Protein AF-A0A8H7IQ25-F1 (afdb_monomer)

Mean predicted aligned error: 10.38 Å

Nearest PDB structures (foldseek):
  7z3h-assembly1_A  TM=7.087E-01  e=5.617E-09  Thermochaetoides thermophila
  7z3h-assembly4_D  TM=6.844E-01  e=3.923E-09  Thermochaetoides thermophila
  6geu-assembly1_A  TM=7.728E-01  e=6.933E-08  Homo sapiens
  7z3h-assembly2_B  TM=6.887E-01  e=1.378E-08  Thermochaetoides thermophila
  6qe4-assembly1_A  TM=7.528E-01  e=1.339E-07  Homo sapiens

Foldseek 3Di:
DWQQQAPPLIDDDDDDPDDPVPPQDDPVCNPPDDDDPLVVQLSCLQRLHDDDCLLQPPPPHDCVQACCVVRVNDDLPDDDDPPNVVNVCVVVVQFPQKHKHKDFAADPPDDDDPDDDDDDDPRFDFQVVADAFFKFKAWDDDPPPDPPPDPDDDDDDDDPPDPGDDTQWTHRGDGTGMGIITGGDQQDHPDARDPPRQDVVNRGDDPPTDIWIWGWDDDPPDIDIDTPPDDD

Sequence (232 aa):
MPDTRVPGFGGHRLLVSGSSGEEPLAPLFASLERATPRDYQVRRYLHGLAEGPLEIRPEEALPLESNIDLMHGVDFRKGCYVGQELTIRTKHTGVVRKRILPVRLYDLRSEEPESLEFVEGEGIVKAEDVPEGVADVKKIADGAQQQDAEVGQAAAPPARRRKDGRSAGKWLAGVGNVGLALCRLEMMTDVKVAAEGMGPASGGYQPGMKFGLKWTVEGEGGEKDKEFELDE

pLDDT: mean 79.24, std 19.68, range [25.53, 98.19]

Organism: NCBI:txid45133

Structure (mmCIF, N/CA/C/O backbone):
data_AF-A0A8H7IQ25-F1
#
_entry.id   AF-A0A8H7IQ25-F1
#
loop_
_atom_site.group_PDB
_atom_site.id
_atom_site.type_symbol
_atom_site.label_atom_id
_atom_site.label_alt_id
_atom_site.label_comp_id
_atom_site.label_asym_id
_atom_site.label_entity_id
_atom_site.label_seq_id
_atom_site.pdbx_PDB_ins_code
_atom_site.Cartn_x
_atom_site.Cartn_y
_atom_site.Cartn_z
_atom_site.occupancy
_atom_site.B_iso_or_equiv
_atom_site.auth_seq_id
_atom_site.auth_comp_id
_atom_site.auth_asym_id
_atom_site.auth_atom_id
_atom_site.pdbx_PDB_model_num
ATOM 1 N N . MET A 1 1 ? 19.083 -6.156 -13.116 1.00 86.50 1 MET A N 1
ATOM 2 C CA . MET A 1 1 ? 19.368 -6.137 -11.662 1.00 86.50 1 MET A CA 1
ATOM 3 C C . MET A 1 1 ? 18.212 -6.788 -10.916 1.00 86.50 1 MET A C 1
ATOM 5 O O . MET A 1 1 ? 17.085 -6.482 -11.276 1.00 86.50 1 MET A O 1
ATOM 9 N N . PRO A 1 2 ? 18.439 -7.669 -9.931 1.00 87.38 2 PRO A N 1
ATOM 10 C CA . PRO A 1 2 ? 17.357 -8.241 -9.121 1.00 87.38 2 PRO A CA 1
ATOM 11 C C . PRO A 1 2 ? 16.551 -7.163 -8.379 1.00 87.38 2 PRO A C 1
ATOM 13 O O . PRO A 1 2 ? 17.135 -6.187 -7.907 1.00 87.38 2 PRO A O 1
ATOM 16 N N . ASP A 1 3 ? 15.230 -7.330 -8.271 1.00 91.31 3 ASP A N 1
ATOM 17 C CA . ASP A 1 3 ? 14.393 -6.514 -7.382 1.00 91.31 3 ASP A CA 1
ATOM 18 C C . ASP A 1 3 ? 14.288 -7.178 -6.004 1.00 91.31 3 ASP A C 1
ATOM 20 O O . ASP A 1 3 ? 13.781 -8.292 -5.881 1.00 91.31 3 ASP A O 1
ATOM 24 N N . THR A 1 4 ? 14.787 -6.499 -4.972 1.00 90.44 4 THR A N 1
ATOM 25 C CA . THR A 1 4 ? 14.901 -7.036 -3.608 1.00 90.44 4 THR A CA 1
ATOM 26 C C . THR A 1 4 ? 13.882 -6.446 -2.637 1.00 90.44 4 THR A C 1
ATOM 28 O O . THR A 1 4 ? 14.029 -6.632 -1.435 1.00 90.44 4 THR A O 1
ATOM 31 N N . ARG A 1 5 ? 12.884 -5.688 -3.112 1.00 93.00 5 ARG A N 1
ATOM 32 C CA . ARG A 1 5 ? 11.981 -4.938 -2.220 1.00 93.00 5 ARG A CA 1
ATOM 33 C C . ARG A 1 5 ? 11.059 -5.840 -1.409 1.00 93.00 5 ARG A C 1
ATOM 35 O O . ARG A 1 5 ? 10.848 -5.584 -0.232 1.00 93.00 5 ARG A O 1
ATOM 42 N N . VAL A 1 6 ? 10.493 -6.867 -2.040 1.00 89.56 6 VAL A N 1
ATOM 43 C CA . VAL A 1 6 ? 9.521 -7.770 -1.411 1.00 89.56 6 VAL A CA 1
ATOM 44 C C . VAL A 1 6 ? 9.889 -9.220 -1.743 1.00 89.56 6 VAL A C 1
ATOM 46 O O . VAL A 1 6 ? 10.026 -9.558 -2.925 1.00 89.56 6 VAL A O 1
ATOM 49 N N . PRO A 1 7 ? 10.052 -10.100 -0.737 1.00 83.44 7 PRO A N 1
ATOM 50 C CA . PRO A 1 7 ? 10.255 -11.528 -0.967 1.00 83.44 7 PRO A CA 1
ATOM 51 C C . PRO A 1 7 ? 9.118 -12.126 -1.808 1.00 83.44 7 PRO A C 1
ATOM 53 O O . PRO A 1 7 ? 7.951 -11.815 -1.593 1.00 83.44 7 PRO A O 1
ATOM 56 N N . GLY A 1 8 ? 9.438 -12.961 -2.797 1.00 82.25 8 GLY A N 1
ATOM 57 C CA . GLY A 1 8 ? 8.432 -13.593 -3.669 1.00 82.25 8 GLY A CA 1
ATOM 58 C C . GLY A 1 8 ? 7.797 -12.672 -4.724 1.00 82.25 8 GLY A C 1
ATOM 59 O O . GLY A 1 8 ? 7.334 -13.164 -5.747 1.00 82.25 8 GLY A O 1
ATOM 60 N N . PHE A 1 9 ? 7.861 -11.344 -4.564 1.00 85.19 9 PHE A N 1
ATOM 61 C CA . PHE A 1 9 ? 7.594 -10.404 -5.664 1.00 85.19 9 PHE A CA 1
ATOM 62 C C . PHE A 1 9 ? 8.712 -10.455 -6.719 1.00 85.19 9 PHE A C 1
ATOM 64 O O . PHE A 1 9 ? 8.502 -10.117 -7.882 1.00 85.19 9 PHE A O 1
ATOM 71 N N . GLY A 1 10 ? 9.906 -10.888 -6.313 1.00 67.00 10 GLY A N 1
ATOM 72 C CA . GLY A 1 10 ? 11.156 -10.829 -7.065 1.00 67.00 10 GLY A CA 1
ATOM 73 C C . GLY A 1 10 ? 11.076 -11.207 -8.548 1.00 67.00 10 GLY A C 1
ATOM 74 O O . GLY A 1 10 ? 10.712 -12.320 -8.918 1.00 67.00 10 GLY A O 1
ATOM 75 N N . GLY A 1 11 ? 11.517 -10.253 -9.368 1.00 79.25 11 GLY A N 1
ATOM 76 C CA . GLY A 1 11 ? 11.900 -10.396 -10.770 1.00 79.25 11 GLY A CA 1
ATOM 77 C C . GLY A 1 11 ? 13.199 -9.621 -11.027 1.00 79.25 11 GLY A C 1
ATOM 78 O O . GLY A 1 11 ? 13.940 -9.295 -10.096 1.00 79.25 11 GLY A O 1
ATOM 79 N N . HIS A 1 12 ? 13.485 -9.292 -12.284 1.00 84.50 12 HIS A N 1
ATOM 80 C CA . HIS A 1 12 ? 14.630 -8.455 -12.648 1.00 84.50 12 HIS A CA 1
ATOM 81 C C . HIS A 1 12 ? 14.151 -7.087 -13.133 1.00 84.50 12 HIS A C 1
ATOM 83 O O . HIS A 1 12 ? 13.255 -6.995 -13.963 1.00 84.50 12 HIS A O 1
ATOM 89 N N . ARG A 1 13 ? 14.800 -6.017 -12.673 1.00 87.38 13 ARG A N 1
ATOM 90 C CA . ARG A 1 13 ? 14.771 -4.712 -13.335 1.00 87.38 13 ARG A CA 1
ATOM 91 C C . ARG A 1 13 ? 15.703 -4.745 -14.536 1.00 87.38 13 ARG A C 1
ATOM 93 O O . ARG A 1 13 ? 16.890 -5.068 -14.390 1.00 87.38 13 ARG A O 1
ATOM 100 N N . LEU A 1 14 ? 15.169 -4.396 -15.697 1.00 83.75 14 LEU A N 1
ATOM 101 C CA . LEU A 1 14 ? 15.908 -4.297 -16.947 1.00 83.75 14 LEU A CA 1
ATOM 102 C C . LEU A 1 14 ? 16.045 -2.821 -17.310 1.00 83.75 14 LEU A C 1
ATOM 104 O O . LEU A 1 14 ? 15.055 -2.102 -17.375 1.00 83.75 14 LEU A O 1
ATOM 108 N N . LEU A 1 15 ? 17.282 -2.377 -17.516 1.00 83.94 15 LEU A N 1
ATOM 109 C CA . LEU A 1 15 ? 17.573 -1.075 -18.103 1.00 83.94 15 LEU A CA 1
ATOM 110 C C . LEU A 1 15 ? 17.965 -1.347 -19.549 1.00 83.94 15 LEU A C 1
ATOM 112 O O . LEU A 1 15 ? 19.001 -1.963 -19.797 1.00 83.94 15 LEU A O 1
ATOM 116 N N . VAL A 1 16 ? 17.099 -0.963 -20.480 1.00 78.62 16 VAL A N 1
ATOM 117 C CA . VAL A 1 16 ? 17.286 -1.207 -21.912 1.00 78.62 16 VAL A CA 1
ATOM 118 C C . VAL A 1 16 ? 17.654 0.115 -22.576 1.00 78.62 16 VAL A C 1
ATOM 120 O O . VAL A 1 16 ? 17.078 1.154 -22.260 1.00 78.62 16 VAL A O 1
ATOM 123 N N . SER A 1 17 ? 18.641 0.088 -23.471 1.00 75.94 17 SER A N 1
ATOM 124 C CA . SER A 1 17 ? 18.972 1.234 -24.318 1.00 75.94 17 SER A CA 1
ATOM 125 C C . SER A 1 17 ? 18.082 1.191 -25.560 1.00 75.94 17 SER A C 1
ATOM 127 O O . SER A 1 17 ? 18.069 0.181 -26.256 1.00 75.94 17 SER A O 1
ATOM 129 N N . GLY A 1 18 ? 17.311 2.248 -25.813 1.00 71.00 18 GLY A N 1
ATOM 130 C CA . GLY A 1 18 ? 16.399 2.332 -26.957 1.00 71.00 18 GLY A CA 1
ATOM 131 C C . GLY A 1 18 ? 15.122 3.097 -26.618 1.00 71.00 18 GLY A C 1
ATOM 132 O O . GLY A 1 18 ? 14.735 3.187 -25.456 1.00 71.00 18 GLY A O 1
ATOM 133 N N . SER A 1 19 ? 14.479 3.679 -27.629 1.00 65.88 19 SER A N 1
ATOM 134 C CA . SER A 1 19 ? 13.280 4.511 -27.465 1.00 65.88 19 SER A CA 1
ATOM 135 C C . SER A 1 19 ? 11.963 3.728 -27.504 1.00 65.88 19 SER A C 1
ATOM 137 O O . SER A 1 19 ? 10.960 4.250 -27.029 1.00 65.88 19 SER A O 1
ATOM 139 N N . SER A 1 20 ? 11.942 2.504 -28.050 1.00 63.31 20 SER A N 1
ATOM 140 C CA . SER A 1 20 ? 10.693 1.781 -28.347 1.00 63.31 20 SER A CA 1
ATOM 141 C C . SER A 1 20 ? 10.372 0.600 -27.424 1.00 63.31 20 SER A C 1
ATOM 143 O O . SER A 1 20 ? 9.229 0.166 -27.401 1.00 63.31 20 SER A O 1
ATOM 145 N N . GLY A 1 21 ? 11.327 0.040 -26.663 1.00 61.72 21 GLY A N 1
ATOM 146 C CA . GLY A 1 21 ? 11.080 -1.174 -25.849 1.00 61.72 21 GLY A CA 1
ATOM 147 C C . GLY A 1 21 ? 10.686 -2.425 -26.667 1.00 61.72 21 GLY A C 1
ATOM 148 O O . GLY A 1 21 ? 10.291 -3.459 -26.114 1.00 61.72 21 GLY A O 1
ATOM 149 N N . GLU A 1 22 ? 10.783 -2.326 -27.993 1.00 65.19 22 GLU A N 1
ATOM 150 C CA . GLU A 1 22 ? 10.488 -3.383 -28.963 1.00 65.19 22 GLU A CA 1
ATOM 151 C C . GLU A 1 22 ? 11.735 -4.185 -29.341 1.00 65.19 22 GLU A C 1
ATOM 153 O O . GLU A 1 22 ? 11.609 -5.289 -29.866 1.00 65.19 22 GLU A O 1
ATOM 158 N N . GLU A 1 23 ? 12.925 -3.672 -29.015 1.00 69.19 23 GLU A N 1
ATOM 159 C CA . GLU A 1 23 ? 14.180 -4.390 -29.215 1.00 69.19 23 GLU A CA 1
ATOM 160 C C . GLU A 1 23 ? 14.148 -5.754 -28.508 1.00 69.19 23 GLU A C 1
ATOM 162 O O . GLU A 1 23 ? 13.647 -5.855 -27.376 1.00 69.19 23 GLU A O 1
ATOM 167 N N . PRO A 1 24 ? 14.681 -6.814 -29.143 1.00 66.94 24 PRO A N 1
ATOM 168 C CA . PRO A 1 24 ? 14.735 -8.131 -28.536 1.00 66.94 24 PRO A CA 1
ATOM 169 C C . PRO A 1 24 ? 15.437 -8.059 -27.179 1.00 66.94 24 PRO A C 1
ATOM 171 O O . PRO A 1 24 ? 16.584 -7.618 -27.072 1.00 66.94 24 PRO A O 1
ATOM 174 N N . LEU A 1 25 ? 14.750 -8.509 -26.127 1.00 72.62 25 LEU A N 1
ATOM 175 C CA . LEU A 1 25 ? 15.390 -8.678 -24.828 1.00 72.62 25 LEU A CA 1
ATOM 176 C C . LEU A 1 25 ? 16.533 -9.693 -24.960 1.00 72.62 25 LEU A C 1
ATOM 178 O O . LEU A 1 25 ? 16.517 -10.560 -25.838 1.00 72.62 25 LEU A O 1
ATOM 182 N N . ALA A 1 26 ? 17.523 -9.604 -24.065 1.00 72.75 26 ALA A N 1
ATOM 183 C CA . ALA A 1 26 ? 18.608 -10.581 -24.008 1.00 72.75 26 ALA A CA 1
ATOM 184 C C . ALA A 1 26 ? 18.045 -12.021 -24.044 1.00 72.75 26 ALA A C 1
ATOM 186 O O . ALA A 1 26 ? 16.987 -12.246 -23.452 1.00 72.75 26 ALA A O 1
ATOM 187 N N . PRO A 1 27 ? 18.735 -13.004 -24.659 1.00 75.50 27 PRO A N 1
ATOM 188 C CA . PRO A 1 27 ? 18.199 -14.354 -24.892 1.00 75.50 27 PRO A CA 1
ATOM 189 C C . PRO A 1 27 ? 17.588 -15.040 -23.662 1.00 75.50 27 PRO A C 1
ATOM 191 O O . PRO A 1 27 ? 16.655 -15.825 -23.792 1.00 75.50 27 PRO A O 1
ATOM 194 N N . LEU A 1 28 ? 18.066 -14.695 -22.463 1.00 76.62 28 LEU A N 1
ATOM 195 C CA . LEU A 1 28 ? 17.535 -15.160 -21.180 1.00 76.62 28 LEU A CA 1
ATOM 196 C C . LEU A 1 28 ? 16.046 -14.821 -20.955 1.00 76.62 28 LEU A C 1
ATOM 198 O O . LEU A 1 28 ? 15.377 -15.501 -20.186 1.00 76.62 28 LEU A O 1
ATOM 202 N N . PHE A 1 29 ? 15.534 -13.778 -21.607 1.00 78.50 29 PHE A N 1
ATOM 203 C CA . PHE A 1 29 ? 14.158 -13.292 -21.478 1.00 78.50 29 PHE A CA 1
ATOM 204 C C . PHE A 1 29 ? 13.330 -13.505 -22.750 1.00 78.50 29 PHE A C 1
ATOM 206 O O . PHE A 1 29 ? 12.169 -13.110 -22.790 1.00 78.50 29 PHE A O 1
ATOM 213 N N . ALA A 1 30 ? 13.907 -14.115 -23.790 1.00 76.38 30 ALA A N 1
ATOM 214 C CA . ALA A 1 30 ? 13.251 -14.268 -25.088 1.00 76.38 30 ALA A CA 1
ATOM 215 C C . ALA A 1 30 ? 12.007 -15.172 -25.038 1.00 76.38 30 ALA A C 1
ATOM 217 O O . ALA A 1 30 ? 11.129 -15.047 -25.884 1.00 76.38 30 ALA A O 1
ATOM 218 N N . SER A 1 31 ? 11.928 -16.071 -24.052 1.00 81.31 31 SER A N 1
ATOM 219 C CA . SER A 1 31 ? 10.796 -16.980 -23.841 1.00 81.31 31 SER A CA 1
ATOM 220 C C . SER A 1 31 ? 9.722 -16.436 -22.894 1.00 81.31 31 SER A C 1
ATOM 222 O O . SER A 1 31 ? 8.765 -17.152 -22.607 1.00 81.31 31 SER A O 1
ATOM 224 N N . LEU A 1 32 ? 9.884 -15.220 -22.362 1.00 83.88 32 LEU A N 1
ATOM 225 C CA . LEU A 1 32 ? 8.905 -14.631 -21.453 1.00 83.88 32 LEU A CA 1
ATOM 226 C C . LEU A 1 32 ? 7.750 -13.994 -22.224 1.00 83.88 32 LEU A C 1
ATOM 228 O O . LEU A 1 32 ? 7.949 -13.310 -23.228 1.00 83.88 32 LEU A O 1
ATOM 232 N N . GLU A 1 33 ? 6.542 -14.174 -21.701 1.00 86.06 33 GLU A N 1
ATOM 233 C CA . GLU A 1 33 ? 5.355 -13.482 -22.187 1.00 86.06 33 GLU A CA 1
ATOM 234 C C . GLU A 1 33 ? 5.380 -12.005 -21.770 1.00 86.06 33 GLU A C 1
ATOM 236 O O . GLU A 1 33 ? 5.797 -11.653 -20.661 1.00 86.06 33 GLU A O 1
ATOM 241 N N . ARG A 1 34 ? 4.944 -11.120 -22.674 1.00 84.94 34 ARG A N 1
ATOM 242 C CA . ARG A 1 34 ? 4.815 -9.692 -22.376 1.00 84.94 34 ARG A CA 1
ATOM 243 C C . ARG A 1 34 ? 3.526 -9.456 -21.592 1.00 84.94 34 ARG A C 1
ATOM 245 O O . ARG A 1 34 ? 2.446 -9.728 -22.097 1.00 84.94 34 ARG A O 1
ATOM 252 N N . ALA A 1 35 ? 3.660 -8.889 -20.400 1.00 90.38 35 ALA A N 1
ATOM 253 C CA . ALA A 1 35 ? 2.541 -8.413 -19.594 1.00 90.38 35 ALA A CA 1
ATOM 254 C C . ALA A 1 35 ? 2.342 -6.899 -19.769 1.00 90.38 35 ALA A C 1
ATOM 256 O O . ALA A 1 35 ? 3.259 -6.173 -20.170 1.00 90.38 35 ALA A O 1
ATOM 257 N N . THR A 1 36 ? 1.149 -6.409 -19.448 1.00 93.31 36 THR A N 1
ATOM 258 C CA . THR A 1 36 ? 0.820 -4.983 -19.510 1.00 93.31 36 THR A CA 1
ATOM 259 C C . THR A 1 36 ? 1.297 -4.237 -18.253 1.00 93.31 36 THR A C 1
ATOM 261 O O . THR A 1 36 ? 1.520 -4.846 -17.201 1.00 93.31 36 THR A O 1
ATOM 264 N N . PRO A 1 37 ? 1.412 -2.893 -18.295 1.00 93.12 37 PRO A N 1
ATOM 265 C CA . PRO A 1 37 ? 1.643 -2.095 -17.088 1.00 93.12 37 PRO A CA 1
ATOM 266 C C . PRO A 1 37 ? 0.580 -2.318 -16.001 1.00 93.12 37 PRO A C 1
ATOM 268 O O . PRO A 1 37 ? 0.895 -2.262 -14.812 1.00 93.12 37 PRO A O 1
ATOM 271 N N . ARG A 1 38 ? -0.662 -2.615 -16.407 1.00 94.62 38 ARG A N 1
ATOM 272 C CA . ARG A 1 38 ? -1.764 -2.925 -15.495 1.00 94.62 38 ARG A CA 1
ATOM 273 C C . ARG A 1 38 ? -1.523 -4.240 -14.755 1.00 94.62 38 ARG A C 1
ATOM 275 O O . ARG A 1 38 ? -1.668 -4.271 -13.539 1.00 94.62 38 ARG A O 1
ATOM 282 N N . ASP A 1 39 ? -1.069 -5.284 -15.446 1.00 94.88 39 ASP A N 1
ATOM 283 C CA . ASP A 1 39 ? -0.742 -6.575 -14.816 1.00 94.88 39 ASP A CA 1
ATOM 284 C C . ASP A 1 39 ? 0.396 -6.428 -13.800 1.00 94.88 39 ASP A C 1
ATOM 286 O O . ASP A 1 39 ? 0.355 -6.989 -12.702 1.00 94.88 39 ASP A O 1
ATOM 290 N N . TYR A 1 40 ? 1.400 -5.607 -14.133 1.00 94.38 40 TYR A N 1
ATOM 291 C CA . TYR A 1 40 ? 2.460 -5.246 -13.194 1.00 94.38 40 TYR A CA 1
ATOM 292 C C . TYR A 1 40 ? 1.897 -4.543 -11.952 1.00 94.38 40 TYR A C 1
ATOM 294 O O . TYR A 1 40 ? 2.248 -4.918 -10.833 1.00 94.38 40 TYR A O 1
ATOM 302 N N . GLN A 1 41 ? 1.007 -3.562 -12.124 1.00 96.00 41 GLN A N 1
ATOM 303 C CA . GLN A 1 41 ? 0.374 -2.835 -11.021 1.00 96.00 41 GLN A CA 1
ATOM 304 C C . GLN A 1 41 ? -0.486 -3.745 -10.132 1.00 96.00 41 GLN A C 1
ATOM 306 O O . GLN A 1 41 ? -0.317 -3.723 -8.914 1.00 96.00 41 GLN A O 1
ATOM 311 N N . VAL A 1 42 ? -1.323 -4.607 -10.716 1.00 96.44 42 VAL A N 1
ATOM 312 C CA . VAL A 1 42 ? -2.104 -5.614 -9.976 1.00 96.44 42 VAL A CA 1
ATOM 313 C C . VAL A 1 42 ? -1.175 -6.499 -9.150 1.00 96.44 42 VAL A C 1
ATOM 315 O O . VAL A 1 42 ? -1.368 -6.657 -7.944 1.00 96.44 42 VAL A O 1
ATOM 318 N N . ARG A 1 43 ? -0.101 -7.012 -9.761 1.00 95.31 43 ARG A N 1
ATOM 319 C CA . ARG A 1 43 ? 0.889 -7.825 -9.049 1.00 95.31 43 ARG A CA 1
ATOM 320 C C . ARG A 1 43 ? 1.538 -7.052 -7.900 1.00 95.31 43 ARG A C 1
ATOM 322 O O . ARG A 1 43 ? 1.757 -7.627 -6.839 1.00 95.31 43 ARG A O 1
ATOM 329 N N . ARG A 1 44 ? 1.841 -5.758 -8.060 1.00 96.25 44 ARG A N 1
ATOM 330 C CA . ARG A 1 44 ? 2.353 -4.927 -6.953 1.00 96.25 44 ARG A CA 1
ATOM 331 C C . ARG A 1 44 ? 1.361 -4.861 -5.797 1.00 96.25 44 ARG A C 1
ATOM 333 O O . ARG A 1 44 ? 1.769 -5.050 -4.653 1.00 96.25 44 ARG A O 1
ATOM 340 N N . TYR A 1 45 ? 0.081 -4.641 -6.087 1.00 97.12 45 TYR A N 1
ATOM 341 C CA . TYR A 1 45 ? -0.964 -4.532 -5.069 1.00 97.12 45 TYR A CA 1
ATOM 342 C C . TYR A 1 45 ? -1.179 -5.834 -4.316 1.00 97.12 45 TYR A C 1
ATOM 344 O O . TYR A 1 45 ? -1.206 -5.802 -3.093 1.00 97.12 45 TYR A O 1
ATOM 352 N N . LEU A 1 46 ? -1.185 -6.981 -4.993 1.00 96.06 46 LEU A N 1
ATOM 353 C CA . LEU A 1 46 ? -1.267 -8.287 -4.327 1.00 96.06 46 LEU A CA 1
ATOM 354 C C . LEU A 1 46 ? -0.092 -8.550 -3.366 1.00 96.06 46 LEU A C 1
ATOM 356 O O . LEU A 1 46 ? -0.244 -9.244 -2.366 1.00 96.06 46 LEU A O 1
ATOM 360 N N . HIS A 1 47 ? 1.075 -7.961 -3.634 1.00 95.75 47 HIS A N 1
ATOM 361 C CA . HIS A 1 47 ? 2.263 -8.070 -2.784 1.00 95.75 47 HIS A CA 1
ATOM 362 C C . HIS A 1 47 ? 2.438 -6.903 -1.792 1.00 95.75 47 HIS A C 1
ATOM 364 O O . HIS A 1 47 ? 3.461 -6.838 -1.108 1.00 95.75 47 HIS A O 1
ATOM 370 N N . GLY A 1 48 ? 1.483 -5.969 -1.707 1.00 95.81 48 GLY A N 1
ATOM 371 C CA . GLY A 1 48 ? 1.578 -4.808 -0.813 1.00 95.81 48 GLY A CA 1
ATOM 372 C C . GLY A 1 48 ? 2.694 -3.819 -1.180 1.00 95.81 48 GLY A C 1
ATOM 373 O O . GLY A 1 48 ? 3.200 -3.108 -0.309 1.00 95.81 48 GLY A O 1
ATOM 374 N N . LEU A 1 49 ? 3.120 -3.794 -2.447 1.00 96.06 49 LEU A N 1
ATOM 375 C CA . LEU A 1 49 ? 4.255 -3.002 -2.917 1.00 96.06 49 LEU A CA 1
ATOM 376 C C . LEU A 1 49 ? 3.822 -1.623 -3.431 1.00 96.06 49 LEU A C 1
ATOM 378 O O . LEU A 1 49 ? 3.401 -1.481 -4.582 1.00 96.06 49 LEU A O 1
ATOM 382 N N . ALA A 1 50 ? 4.010 -0.598 -2.600 1.00 96.81 50 ALA A N 1
ATOM 383 C CA . ALA A 1 50 ? 3.819 0.794 -2.995 1.00 96.81 50 ALA A CA 1
ATOM 384 C C . ALA A 1 50 ? 4.963 1.296 -3.903 1.00 96.81 50 ALA A C 1
ATOM 386 O O . ALA A 1 50 ? 6.147 1.116 -3.603 1.00 96.81 50 ALA A O 1
ATOM 387 N N . GLU A 1 51 ? 4.615 1.946 -5.009 1.00 95.56 51 GLU A N 1
ATOM 388 C CA . GLU A 1 51 ? 5.511 2.530 -6.000 1.00 95.56 51 GLU A CA 1
ATOM 389 C C . GLU A 1 51 ? 4.856 3.759 -6.657 1.00 95.56 51 GLU A C 1
ATOM 391 O O . GLU A 1 51 ? 3.807 3.668 -7.286 1.00 95.56 51 GLU A O 1
ATOM 396 N N . GLY A 1 52 ? 5.517 4.915 -6.562 1.00 95.19 52 GLY A N 1
ATOM 397 C CA . GLY A 1 52 ? 5.073 6.146 -7.219 1.00 95.19 52 GLY A CA 1
ATOM 398 C C . GLY A 1 52 ? 4.179 7.051 -6.356 1.00 95.19 52 GLY A C 1
ATOM 399 O O . GLY A 1 52 ? 3.873 6.728 -5.207 1.00 95.19 52 GLY A O 1
ATOM 400 N N . PRO A 1 53 ? 3.794 8.224 -6.891 1.00 95.25 53 PRO A N 1
ATOM 401 C CA . PRO A 1 53 ? 3.214 9.320 -6.111 1.00 95.25 53 PRO A CA 1
ATOM 402 C C . PRO A 1 53 ? 1.766 9.095 -5.658 1.00 95.25 53 PRO A C 1
ATOM 404 O O . PRO A 1 53 ? 1.347 9.723 -4.692 1.00 95.25 53 PRO A O 1
ATOM 407 N N . LEU A 1 54 ? 1.005 8.210 -6.312 1.00 93.88 54 LEU A N 1
ATOM 408 C CA . LEU A 1 54 ? -0.375 7.899 -5.904 1.00 93.88 54 LEU A CA 1
ATOM 409 C C . LEU A 1 54 ? -0.414 7.146 -4.566 1.00 93.88 54 LEU A C 1
ATOM 411 O O . LEU A 1 54 ? -1.297 7.344 -3.730 1.00 93.88 54 LEU A O 1
ATOM 415 N N . GLU A 1 55 ? 0.596 6.305 -4.355 1.00 95.69 55 GLU A N 1
ATOM 416 C CA . GLU A 1 55 ? 0.692 5.370 -3.237 1.00 95.69 55 GLU A CA 1
ATOM 417 C C . GLU A 1 55 ? 1.646 5.904 -2.155 1.00 95.69 55 GLU A C 1
ATOM 419 O O . GLU A 1 55 ? 1.399 5.741 -0.962 1.00 95.69 55 GLU A O 1
ATOM 424 N N . ILE A 1 56 ? 2.711 6.602 -2.569 1.00 96.38 56 ILE A N 1
ATOM 425 C CA . ILE A 1 56 ? 3.690 7.281 -1.711 1.00 96.38 56 ILE A CA 1
ATOM 426 C C . ILE A 1 56 ? 3.584 8.787 -1.974 1.00 96.38 56 ILE A C 1
ATOM 428 O O . ILE A 1 56 ? 4.385 9.369 -2.710 1.00 96.38 56 ILE A O 1
ATOM 432 N N . ARG A 1 57 ? 2.560 9.419 -1.394 1.00 92.50 57 ARG A N 1
ATOM 433 C CA . ARG A 1 57 ? 2.277 10.837 -1.642 1.00 92.50 57 ARG A CA 1
ATOM 434 C C . ARG A 1 57 ? 3.417 11.745 -1.179 1.00 92.50 57 ARG A C 1
ATOM 436 O O . ARG A 1 57 ? 3.848 11.626 -0.026 1.00 92.50 57 ARG A O 1
ATOM 443 N N . PRO A 1 58 ? 3.883 12.671 -2.036 1.00 92.88 58 PRO A N 1
ATOM 444 C CA . PRO A 1 58 ? 4.829 13.702 -1.635 1.00 92.88 58 PRO A CA 1
ATOM 445 C C . PRO A 1 58 ? 4.322 14.468 -0.413 1.00 92.88 58 PRO A C 1
ATOM 447 O O . PRO A 1 58 ? 3.125 14.698 -0.286 1.00 92.88 58 PRO A O 1
ATOM 450 N N . GLU A 1 59 ? 5.237 14.845 0.480 1.00 90.12 59 GLU A N 1
ATOM 451 C CA . GLU A 1 59 ? 4.977 15.676 1.672 1.00 90.12 59 GLU A CA 1
ATOM 452 C C . GLU A 1 59 ? 4.065 15.055 2.752 1.00 90.12 59 GLU A C 1
ATOM 454 O O . GLU A 1 59 ? 4.117 15.477 3.905 1.00 90.12 59 GLU A O 1
ATOM 459 N N . GLU A 1 60 ? 3.306 14.005 2.432 1.00 90.94 60 GLU A N 1
ATOM 460 C CA . GLU A 1 60 ? 2.425 13.294 3.365 1.00 90.94 60 GLU A CA 1
ATOM 461 C C . GLU A 1 60 ? 2.994 11.945 3.822 1.00 90.94 60 GLU A C 1
ATOM 463 O O . GLU A 1 60 ? 2.860 11.564 4.989 1.00 90.94 60 GLU A O 1
ATOM 468 N N . ALA A 1 61 ? 3.596 11.183 2.904 1.00 92.94 61 ALA A N 1
ATOM 469 C CA . ALA A 1 61 ? 3.989 9.806 3.164 1.00 92.94 61 ALA A CA 1
ATOM 470 C C . ALA A 1 61 ? 5.222 9.721 4.075 1.00 92.94 61 ALA A C 1
ATOM 472 O O . ALA A 1 61 ? 6.279 10.292 3.803 1.00 92.94 61 ALA A O 1
ATOM 473 N N . LEU A 1 62 ? 5.112 8.931 5.146 1.00 92.44 62 LEU A N 1
ATOM 474 C CA . LEU A 1 62 ? 6.236 8.634 6.032 1.00 92.44 62 LEU A CA 1
ATOM 475 C C . LEU A 1 62 ? 6.951 7.348 5.586 1.00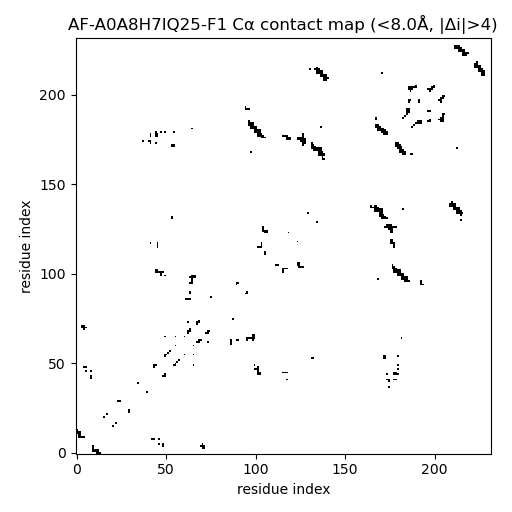 92.44 62 LEU A C 1
ATOM 477 O O . LEU A 1 62 ? 6.271 6.358 5.291 1.00 92.44 62 LEU A O 1
ATOM 481 N N . PRO A 1 63 ? 8.301 7.290 5.608 1.00 94.38 63 PRO A N 1
ATOM 482 C CA . PRO A 1 63 ? 9.040 6.121 5.126 1.00 94.38 63 PRO A CA 1
ATOM 483 C C . PRO A 1 63 ? 8.654 4.806 5.811 1.00 94.38 63 PRO A C 1
ATOM 485 O O . PRO A 1 63 ? 8.467 3.791 5.145 1.00 94.38 63 PRO A O 1
ATOM 488 N N . LEU A 1 64 ? 8.491 4.825 7.138 1.00 94.69 64 LEU A N 1
ATOM 489 C CA . LEU A 1 64 ? 8.124 3.636 7.917 1.00 94.69 64 LEU A CA 1
ATOM 490 C C . LEU A 1 64 ? 6.649 3.251 7.727 1.00 94.69 64 LEU A C 1
ATOM 492 O O . LEU A 1 64 ? 6.324 2.072 7.782 1.00 94.69 64 LEU A O 1
ATOM 496 N N . GLU A 1 65 ? 5.759 4.216 7.474 1.00 95.25 65 GLU A N 1
ATOM 497 C CA . GLU A 1 65 ? 4.357 3.911 7.153 1.00 95.25 65 GLU A CA 1
ATOM 498 C C . GLU A 1 65 ? 4.222 3.336 5.734 1.00 95.25 65 GLU A C 1
ATOM 500 O O . GLU A 1 65 ? 3.372 2.490 5.479 1.00 95.25 65 GLU A O 1
ATOM 505 N N . SER A 1 66 ? 5.115 3.728 4.826 1.00 96.44 66 SER A N 1
ATOM 506 C CA . SER A 1 66 ? 5.152 3.255 3.436 1.00 96.44 66 SER A CA 1
ATOM 507 C C . SER A 1 66 ? 5.974 1.973 3.253 1.00 96.44 66 SER A C 1
ATOM 509 O O . SER A 1 66 ? 6.339 1.626 2.134 1.00 96.44 66 SER A O 1
ATOM 511 N N . ASN A 1 67 ? 6.309 1.280 4.348 1.00 95.94 67 ASN A N 1
ATOM 512 C CA . ASN A 1 67 ? 7.107 0.049 4.366 1.00 95.94 67 ASN A CA 1
ATOM 513 C C . ASN A 1 67 ? 8.518 0.170 3.762 1.00 95.94 67 ASN A C 1
ATOM 515 O O . ASN A 1 67 ? 9.145 -0.843 3.460 1.00 95.94 67 ASN A O 1
ATOM 519 N N . ILE A 1 68 ? 9.069 1.379 3.618 1.00 95.38 68 ILE A N 1
ATOM 520 C CA . ILE A 1 68 ? 10.408 1.584 3.038 1.00 95.38 68 ILE A CA 1
ATOM 521 C C . ILE A 1 68 ? 11.491 0.958 3.931 1.00 95.38 68 ILE A C 1
ATOM 523 O O . ILE A 1 68 ? 12.506 0.476 3.432 1.00 95.38 68 ILE A O 1
ATOM 527 N N . ASP A 1 69 ? 11.258 0.898 5.244 1.00 93.69 69 ASP A N 1
ATOM 528 C CA . ASP A 1 69 ? 12.116 0.179 6.188 1.00 93.69 69 ASP A CA 1
ATOM 529 C C . ASP A 1 69 ? 12.117 -1.341 5.951 1.00 93.69 69 ASP A C 1
ATOM 531 O O . ASP A 1 69 ? 13.163 -1.977 6.080 1.00 93.69 69 ASP A O 1
ATOM 535 N N . LEU A 1 70 ? 10.972 -1.911 5.564 1.00 93.06 70 LEU A N 1
ATOM 536 C CA . LEU A 1 70 ? 10.831 -3.333 5.230 1.00 93.06 70 LEU A CA 1
ATOM 537 C C . LEU A 1 70 ? 11.387 -3.658 3.838 1.00 93.06 70 LEU A C 1
ATOM 539 O O . LEU A 1 70 ? 11.906 -4.748 3.631 1.00 93.06 70 LEU A O 1
ATOM 543 N N . MET A 1 71 ? 11.341 -2.698 2.912 1.00 94.56 71 MET A N 1
ATOM 544 C CA . MET A 1 71 ? 11.844 -2.830 1.539 1.00 94.56 71 MET A CA 1
ATOM 545 C C . MET A 1 71 ? 13.340 -2.511 1.386 1.00 94.56 71 MET A C 1
ATOM 547 O O . MET A 1 71 ? 13.811 -2.259 0.276 1.00 94.56 71 MET A O 1
ATOM 551 N N . HIS A 1 72 ? 14.093 -2.482 2.489 1.00 92.00 72 HIS A N 1
ATOM 552 C CA . HIS A 1 72 ? 15.526 -2.164 2.512 1.00 92.00 72 HIS A CA 1
ATOM 553 C C . HIS A 1 72 ? 15.885 -0.765 1.968 1.00 92.00 72 HIS A C 1
ATOM 555 O O . HIS A 1 72 ? 17.008 -0.537 1.523 1.00 92.00 72 HIS A O 1
ATOM 561 N N . GLY A 1 73 ? 14.950 0.189 2.012 1.00 93.25 73 GLY A N 1
ATOM 562 C CA . GLY A 1 73 ? 15.150 1.556 1.520 1.00 93.25 73 GLY A CA 1
ATOM 563 C C . GLY A 1 73 ? 15.646 2.556 2.573 1.00 93.25 73 GLY A C 1
ATOM 564 O O . GLY A 1 73 ? 15.978 3.687 2.223 1.00 93.25 73 GLY A O 1
ATOM 565 N N . VAL A 1 74 ? 15.719 2.165 3.851 1.00 93.81 74 VAL A N 1
ATOM 566 C CA . VAL A 1 74 ? 16.272 2.992 4.938 1.00 93.81 74 VAL A CA 1
ATOM 567 C C . VAL A 1 74 ? 17.455 2.281 5.583 1.00 93.81 74 VAL A C 1
ATOM 569 O O . VAL A 1 74 ? 17.312 1.189 6.128 1.00 93.81 74 VAL A O 1
ATOM 572 N N . ASP A 1 75 ? 18.615 2.936 5.581 1.00 93.88 75 ASP A N 1
ATOM 573 C CA . ASP A 1 75 ? 19.755 2.529 6.402 1.00 93.88 75 ASP A CA 1
ATOM 574 C C . ASP A 1 75 ? 19.787 3.386 7.675 1.00 93.88 75 ASP A C 1
ATOM 576 O O . ASP A 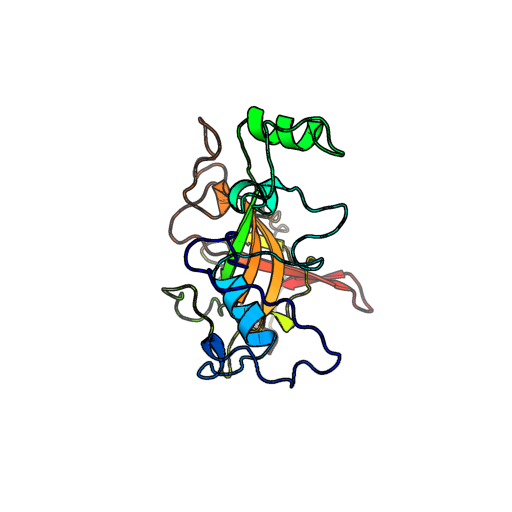1 75 ? 19.839 4.614 7.617 1.00 93.88 75 ASP A O 1
ATOM 580 N N . PHE A 1 76 ? 19.731 2.735 8.836 1.00 91.81 76 PHE A N 1
ATOM 581 C CA . PHE A 1 76 ? 19.794 3.397 10.143 1.00 91.81 76 PHE A CA 1
ATOM 582 C C . PHE A 1 76 ? 21.234 3.601 10.640 1.00 91.81 76 PHE A C 1
ATOM 584 O O . PHE A 1 76 ? 21.435 4.244 11.665 1.00 91.81 76 PHE A O 1
ATOM 591 N N . ARG A 1 77 ? 22.234 3.054 9.936 1.00 92.31 77 ARG A N 1
ATOM 592 C CA . ARG A 1 77 ? 23.660 3.119 10.298 1.00 92.31 77 ARG A CA 1
ATOM 593 C C . ARG A 1 77 ? 24.469 4.065 9.410 1.00 92.31 77 ARG A C 1
ATOM 595 O O . ARG A 1 77 ? 25.633 4.320 9.710 1.00 92.31 77 ARG A O 1
ATOM 602 N N . LYS A 1 78 ? 23.889 4.569 8.316 1.00 93.31 78 LYS A N 1
ATOM 603 C CA . LYS A 1 78 ? 24.542 5.565 7.453 1.00 93.31 78 LYS A CA 1
ATOM 604 C C . LYS A 1 78 ? 24.657 6.926 8.151 1.00 93.31 78 LYS A C 1
ATOM 606 O O . LYS A 1 78 ? 23.954 7.212 9.118 1.00 93.31 78 LYS A O 1
ATOM 611 N N . GLY A 1 79 ? 25.521 7.782 7.604 1.00 93.75 79 GLY A N 1
ATOM 612 C CA . GLY A 1 79 ? 25.638 9.183 8.014 1.00 93.75 79 GLY A CA 1
ATOM 613 C C . GLY A 1 79 ? 24.386 10.021 7.712 1.00 93.75 79 GLY A C 1
ATOM 614 O O . GLY A 1 79 ? 23.367 9.513 7.235 1.00 93.75 79 GLY A O 1
ATOM 615 N N . CYS A 1 80 ? 24.478 11.324 7.978 1.00 94.88 80 CYS A N 1
ATOM 616 C CA . CYS A 1 80 ? 23.325 12.220 7.952 1.00 94.88 80 CYS A CA 1
ATOM 617 C C . CYS A 1 80 ? 22.648 12.333 6.578 1.00 94.88 80 CYS A C 1
ATOM 619 O O . CYS A 1 80 ? 23.312 12.434 5.547 1.00 94.88 80 CYS A O 1
ATOM 621 N N . TYR A 1 81 ? 21.312 12.349 6.572 1.00 95.06 81 TYR A N 1
ATOM 622 C CA . TYR A 1 81 ? 20.490 12.617 5.388 1.00 95.06 81 TYR A CA 1
ATOM 623 C C . TYR A 1 81 ? 19.240 13.435 5.756 1.00 95.06 81 TYR A C 1
ATOM 625 O O . TYR A 1 81 ? 18.836 13.496 6.918 1.00 95.06 81 TYR A O 1
ATOM 633 N N . VAL A 1 82 ? 18.625 14.091 4.769 1.00 94.00 82 VAL A N 1
ATOM 634 C CA . VAL A 1 82 ? 17.434 14.933 4.981 1.00 94.00 82 VAL A CA 1
ATOM 635 C C . VAL A 1 82 ? 16.268 14.090 5.509 1.00 94.00 82 VAL A C 1
ATOM 637 O O . VAL A 1 82 ? 15.958 13.042 4.952 1.00 94.00 82 VAL A O 1
ATOM 640 N N . GLY A 1 83 ? 15.621 14.537 6.589 1.00 90.00 83 GLY A N 1
ATOM 641 C CA . GLY A 1 83 ? 14.500 13.815 7.212 1.00 90.00 83 GLY A CA 1
ATOM 642 C C . GLY A 1 83 ? 14.904 12.641 8.120 1.00 90.00 83 GLY A C 1
ATOM 643 O O . GLY A 1 83 ? 14.032 11.930 8.629 1.00 90.00 83 GLY A O 1
ATOM 644 N N . GLN A 1 84 ? 16.205 12.442 8.364 1.00 92.88 84 GLN A N 1
ATOM 645 C CA . GLN A 1 84 ? 16.710 11.360 9.214 1.00 92.88 84 GLN A CA 1
ATOM 646 C C . GLN A 1 84 ? 16.171 11.429 10.647 1.00 92.88 84 GLN A C 1
ATOM 648 O O . GLN A 1 84 ? 15.754 10.401 11.171 1.00 92.88 84 GLN A O 1
ATOM 653 N N . GLU A 1 85 ? 16.144 12.613 11.265 1.00 92.19 85 GLU A N 1
ATOM 654 C CA . GLU A 1 85 ? 15.730 12.793 12.666 1.00 92.19 85 GLU A CA 1
ATOM 655 C C . GLU A 1 85 ? 14.335 12.209 12.930 1.00 92.19 85 GLU A C 1
ATOM 657 O O . GLU A 1 85 ? 14.146 11.389 13.828 1.00 92.19 85 GLU A O 1
ATOM 662 N N . LEU A 1 86 ? 13.359 12.553 12.082 1.00 88.50 86 LEU A N 1
ATOM 663 C CA . LEU A 1 86 ? 11.995 12.038 12.191 1.00 88.50 86 LEU A CA 1
ATOM 664 C C . LEU A 1 86 ? 11.947 10.518 11.983 1.00 88.50 86 LEU A C 1
ATOM 666 O O . LEU A 1 86 ? 11.281 9.804 12.731 1.00 88.50 86 LEU A O 1
ATOM 670 N N . THR A 1 87 ? 12.680 10.020 10.989 1.00 91.06 87 THR A N 1
ATOM 671 C CA . THR A 1 87 ? 12.721 8.594 10.634 1.00 91.06 87 THR A CA 1
ATOM 672 C C . THR A 1 87 ? 13.306 7.749 11.772 1.00 91.06 87 THR A C 1
ATOM 674 O O . THR A 1 87 ? 12.731 6.730 12.163 1.00 91.06 87 THR A O 1
ATOM 677 N N . ILE A 1 88 ? 14.422 8.199 12.348 1.00 90.50 88 ILE A N 1
ATOM 678 C CA . ILE A 1 88 ? 15.109 7.565 13.478 1.00 90.50 88 ILE A CA 1
ATOM 679 C C . ILE A 1 88 ? 14.246 7.639 14.736 1.00 90.50 88 ILE A C 1
ATOM 681 O O . ILE A 1 88 ? 14.055 6.624 15.408 1.00 90.50 88 ILE A O 1
ATOM 685 N N . ARG A 1 89 ? 13.644 8.797 15.027 1.00 88.75 89 ARG A N 1
ATOM 686 C CA . ARG A 1 89 ? 12.736 8.952 16.166 1.00 88.75 89 ARG A CA 1
ATOM 687 C C . ARG A 1 89 ? 11.566 7.975 16.091 1.00 88.75 89 ARG A C 1
ATOM 689 O O . ARG A 1 89 ? 11.297 7.294 17.079 1.00 88.75 89 ARG A O 1
ATOM 696 N N . THR A 1 90 ? 10.906 7.845 14.941 1.00 88.25 90 THR A N 1
ATOM 697 C CA . THR A 1 90 ? 9.810 6.875 14.764 1.00 88.25 90 THR A CA 1
ATOM 698 C C . THR A 1 90 ? 10.297 5.433 14.943 1.00 88.25 90 THR A C 1
ATOM 700 O O . THR A 1 90 ? 9.601 4.627 15.558 1.00 88.25 90 THR A O 1
ATOM 703 N N . LYS A 1 91 ? 11.518 5.102 14.495 1.00 85.94 91 LYS A N 1
ATOM 704 C CA . LYS A 1 91 ? 12.105 3.768 14.701 1.00 85.94 91 LYS A CA 1
ATOM 705 C C . LYS A 1 91 ? 12.383 3.463 16.177 1.00 85.94 91 LYS A C 1
ATOM 707 O O . LYS A 1 91 ? 12.037 2.377 16.635 1.00 85.94 91 LYS A O 1
ATOM 712 N N . HIS A 1 92 ? 12.994 4.391 16.916 1.00 83.88 92 HIS A N 1
ATOM 713 C CA . HIS A 1 92 ? 13.410 4.169 18.311 1.00 83.88 92 HIS A CA 1
ATOM 714 C C . HIS A 1 92 ? 12.294 4.348 19.337 1.00 83.88 92 HIS A C 1
ATOM 716 O O . HIS A 1 92 ? 12.312 3.683 20.366 1.00 83.88 92 HIS A O 1
ATOM 722 N N . THR A 1 93 ? 11.302 5.197 19.057 1.00 82.25 93 THR A N 1
ATOM 723 C CA . THR A 1 93 ? 10.070 5.257 19.868 1.00 82.25 93 THR A CA 1
ATOM 724 C C . THR A 1 93 ? 9.222 3.988 19.728 1.00 82.25 93 THR A C 1
ATOM 726 O O . THR A 1 93 ? 8.306 3.775 20.516 1.00 82.25 93 THR A O 1
ATOM 729 N N . GLY A 1 94 ? 9.567 3.114 18.775 1.00 63.97 94 GLY A N 1
ATOM 730 C CA . GLY A 1 94 ? 9.251 1.687 18.802 1.00 63.97 94 GLY A CA 1
ATOM 731 C C . GLY A 1 94 ? 7.902 1.291 18.214 1.00 63.97 94 GLY A C 1
ATOM 732 O O . GLY A 1 94 ? 7.601 0.104 18.184 1.00 63.97 94 GLY A O 1
ATOM 733 N N . VAL A 1 95 ? 7.085 2.235 17.736 1.00 79.19 95 VAL A N 1
ATOM 734 C CA . VAL A 1 95 ? 5.677 1.943 17.427 1.00 79.19 95 VAL A CA 1
ATOM 735 C C . VAL A 1 95 ? 5.259 2.573 16.093 1.00 79.19 95 VAL A C 1
ATOM 737 O O . VAL A 1 95 ? 4.735 3.687 16.046 1.00 79.19 95 VAL A O 1
ATOM 740 N N . VAL A 1 96 ? 5.448 1.841 14.989 1.00 89.44 96 VAL A N 1
ATOM 741 C CA . VAL A 1 96 ? 4.867 2.194 13.678 1.00 89.44 96 VAL A CA 1
ATOM 742 C C . VAL A 1 96 ? 3.399 1.774 13.674 1.00 89.44 96 VAL A C 1
ATOM 744 O O . VAL A 1 96 ? 3.082 0.612 13.456 1.00 89.44 96 VAL A O 1
ATOM 747 N N . ARG A 1 97 ? 2.493 2.714 13.963 1.00 90.31 97 ARG A N 1
ATOM 748 C CA . ARG A 1 97 ? 1.058 2.417 14.156 1.00 90.31 97 ARG A CA 1
ATOM 749 C C . ARG A 1 97 ? 0.274 2.235 12.861 1.00 90.31 97 ARG A C 1
ATOM 751 O O . ARG A 1 97 ? -0.797 1.631 12.884 1.00 90.31 97 ARG A O 1
ATOM 758 N N . LYS A 1 98 ? 0.762 2.813 11.765 1.00 93.81 98 LYS A N 1
ATOM 759 C CA . LYS A 1 98 ? 0.130 2.763 10.449 1.00 93.81 98 LYS A CA 1
ATOM 760 C C . LYS A 1 98 ? 1.094 2.171 9.438 1.00 93.81 98 LYS A C 1
ATOM 762 O O . LYS A 1 98 ? 2.263 2.542 9.455 1.00 93.81 98 LYS A O 1
ATOM 767 N N . ARG A 1 99 ? 0.605 1.299 8.561 1.00 96.25 99 ARG A N 1
ATOM 768 C CA . ARG A 1 99 ? 1.361 0.804 7.406 1.00 96.25 99 ARG A CA 1
ATOM 769 C C . ARG A 1 99 ? 0.463 0.682 6.189 1.00 96.25 99 ARG A C 1
ATOM 771 O O . ARG A 1 99 ? -0.740 0.474 6.330 1.00 96.25 99 ARG A O 1
ATOM 778 N N . ILE A 1 100 ? 1.058 0.811 5.010 1.00 97.62 100 ILE A N 1
ATOM 779 C CA . ILE A 1 100 ? 0.399 0.446 3.760 1.00 97.62 100 ILE A CA 1
ATOM 780 C C . ILE A 1 100 ? 0.187 -1.068 3.757 1.00 97.62 100 ILE A C 1
ATOM 782 O O . ILE A 1 100 ? 1.146 -1.820 3.939 1.00 97.62 100 ILE A O 1
ATOM 786 N N . LEU A 1 101 ? -1.056 -1.500 3.571 1.00 96.94 101 LEU A N 1
ATOM 787 C CA . LEU A 1 101 ? -1.443 -2.900 3.452 1.00 96.94 101 LEU A CA 1
ATOM 788 C C . LEU A 1 101 ? -2.143 -3.135 2.110 1.00 96.94 101 LEU A C 1
ATOM 790 O O . LEU A 1 101 ? -2.834 -2.233 1.619 1.00 96.94 101 LEU A O 1
ATOM 794 N N . PRO A 1 102 ? -1.981 -4.331 1.524 1.00 96.94 102 PRO A N 1
ATOM 795 C CA . PRO A 1 102 ? -2.792 -4.732 0.395 1.00 96.94 102 PRO A CA 1
ATOM 796 C C . PRO A 1 102 ? -4.227 -5.005 0.845 1.00 96.94 102 PRO A C 1
ATOM 798 O O . PRO A 1 102 ? -4.460 -5.570 1.914 1.00 96.94 102 PRO A O 1
ATOM 801 N N . VAL A 1 103 ? -5.189 -4.594 0.028 1.00 95.56 103 VAL A N 1
ATOM 802 C CA . VAL A 1 103 ? -6.617 -4.739 0.316 1.00 95.56 103 VAL A CA 1
ATOM 803 C C . VAL A 1 103 ? -7.368 -5.222 -0.919 1.00 95.56 103 VAL A C 1
ATOM 805 O O . VAL A 1 103 ? -6.985 -4.923 -2.052 1.00 95.56 103 VAL A O 1
ATOM 808 N N . ARG A 1 104 ? -8.457 -5.956 -0.684 1.00 94.31 104 ARG A N 1
ATOM 809 C CA . ARG A 1 104 ? -9.418 -6.381 -1.702 1.00 94.31 104 ARG A CA 1
ATOM 810 C C . ARG A 1 104 ? -10.774 -5.756 -1.407 1.00 94.31 104 ARG A C 1
ATOM 812 O O . ARG A 1 104 ? -11.260 -5.832 -0.282 1.00 94.31 104 ARG A O 1
ATOM 819 N N . LEU A 1 105 ? -11.367 -5.162 -2.429 1.00 92.94 105 LEU A N 1
ATOM 820 C CA . LEU A 1 105 ? -12.736 -4.677 -2.427 1.00 92.94 105 LEU A CA 1
ATOM 821 C C . LEU A 1 105 ? -13.675 -5.833 -2.778 1.00 92.94 105 LEU A C 1
ATOM 823 O O . LEU A 1 105 ? -13.378 -6.662 -3.642 1.00 92.94 105 LEU A O 1
ATOM 827 N N . TYR A 1 106 ? -14.804 -5.892 -2.085 1.00 90.00 106 TYR A N 1
ATOM 828 C CA . TYR A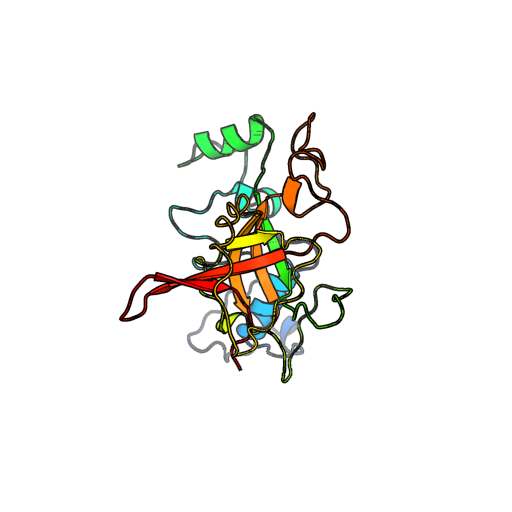 1 106 ? -15.888 -6.831 -2.344 1.00 90.00 106 TYR A CA 1
ATOM 829 C C . TYR A 1 106 ? -17.209 -6.205 -1.888 1.00 90.00 106 TYR A C 1
ATOM 831 O O . TYR A 1 106 ? -17.210 -5.280 -1.072 1.00 90.00 106 TYR A O 1
ATOM 839 N N . ASP A 1 107 ? -18.327 -6.681 -2.432 1.00 85.69 107 ASP A N 1
ATOM 840 C CA . ASP A 1 107 ? -19.652 -6.236 -1.999 1.00 85.69 107 ASP A CA 1
ATOM 841 C C . ASP A 1 107 ? -19.948 -6.831 -0.616 1.00 85.69 107 ASP A C 1
ATOM 843 O O . ASP A 1 107 ? -19.876 -8.044 -0.428 1.00 85.69 107 ASP A O 1
ATOM 847 N N . LEU A 1 108 ? -20.318 -6.000 0.358 1.00 81.25 108 LEU A N 1
ATOM 848 C CA . LEU A 1 108 ? -20.650 -6.446 1.716 1.00 81.25 108 LEU A CA 1
ATOM 849 C C . LEU A 1 108 ? -21.838 -7.418 1.769 1.00 81.25 108 LEU A C 1
ATOM 851 O O . LEU A 1 108 ? -21.990 -8.131 2.764 1.00 81.25 108 LEU A O 1
ATOM 855 N N . ARG A 1 109 ? -22.675 -7.427 0.724 1.00 80.62 109 ARG A N 1
ATOM 856 C CA . ARG A 1 109 ? -23.802 -8.351 0.535 1.00 80.62 109 ARG A CA 1
ATOM 857 C C . ARG A 1 109 ? -23.367 -9.701 -0.042 1.00 80.62 109 ARG A C 1
ATOM 859 O O . ARG A 1 109 ? -24.138 -10.654 0.019 1.00 80.62 109 ARG A O 1
ATOM 866 N N . SER A 1 110 ? -22.165 -9.777 -0.610 1.00 82.25 110 SER A N 1
ATOM 867 C CA . SER A 1 110 ? -21.576 -11.015 -1.127 1.00 82.25 110 SER A CA 1
ATOM 868 C C . SER A 1 110 ? -20.838 -11.797 -0.036 1.00 82.25 110 SER A C 1
ATOM 870 O O . SER A 1 110 ? -20.605 -11.292 1.067 1.00 82.25 110 SER A O 1
ATOM 872 N N . GLU A 1 111 ? -20.492 -13.052 -0.332 1.00 83.81 111 GLU A N 1
ATOM 873 C CA . GLU A 1 111 ? -19.670 -13.865 0.566 1.00 83.81 111 GLU A CA 1
ATOM 874 C C . GLU A 1 111 ? -18.289 -13.226 0.763 1.00 83.81 111 GLU A C 1
ATOM 876 O O . GLU A 1 111 ? -17.674 -12.714 -0.176 1.00 83.81 111 GLU A O 1
ATOM 881 N N . GLU A 1 112 ? -17.812 -13.241 2.010 1.00 85.12 112 GLU A N 1
ATOM 882 C CA . GLU A 1 112 ? -16.506 -12.686 2.348 1.00 85.12 112 GLU A CA 1
ATOM 883 C C . GLU A 1 112 ? -15.405 -13.478 1.628 1.00 85.12 112 GLU A C 1
ATOM 885 O O . GLU A 1 112 ? -15.363 -14.705 1.745 1.00 85.12 112 GLU A O 1
ATOM 890 N N . PRO A 1 113 ? -14.504 -12.812 0.889 1.00 88.31 113 PRO A N 1
ATOM 891 C CA . PRO A 1 113 ? -13.470 -13.528 0.170 1.00 88.31 113 PRO A CA 1
ATOM 892 C C . PRO A 1 113 ? -12.449 -14.186 1.099 1.00 88.31 113 PRO A C 1
ATOM 894 O O . PRO A 1 113 ? -11.924 -13.550 2.009 1.00 88.31 113 PRO A O 1
ATOM 897 N N . GLU A 1 114 ? -12.087 -15.434 0.800 1.00 88.81 114 GLU A N 1
ATOM 898 C CA . GLU A 1 114 ? -11.112 -16.197 1.594 1.00 88.81 114 GLU A CA 1
ATOM 899 C C . GLU A 1 114 ? -9.656 -15.752 1.361 1.00 88.81 114 GLU A C 1
ATOM 901 O O . GLU A 1 114 ? -8.779 -16.006 2.191 1.00 88.81 114 GLU A O 1
ATOM 906 N N . SER A 1 115 ? -9.381 -15.093 0.230 1.00 91.94 115 SER A N 1
ATOM 907 C CA . SER A 1 115 ? -8.029 -14.744 -0.206 1.00 91.94 115 SER A CA 1
ATOM 908 C C . SER A 1 115 ? -7.932 -13.378 -0.893 1.00 91.94 115 SER A C 1
ATOM 910 O O . SER A 1 115 ? -8.879 -12.844 -1.492 1.00 91.94 115 SER A O 1
ATOM 912 N N . LEU A 1 116 ? -6.730 -12.800 -0.814 1.00 93.19 116 LEU A N 1
ATOM 913 C CA . LEU A 1 116 ? -6.349 -11.597 -1.542 1.00 93.19 116 LEU A CA 1
ATOM 914 C C . LEU A 1 116 ? -6.000 -11.978 -2.986 1.00 93.19 116 LEU A C 1
ATOM 916 O O . LEU A 1 116 ? -4.858 -12.312 -3.293 1.00 93.19 116 LEU A O 1
ATOM 920 N N . GLU A 1 117 ? -6.996 -11.918 -3.861 1.00 94.38 117 GLU A N 1
ATOM 921 C CA . GLU A 1 117 ? -6.864 -12.267 -5.272 1.00 94.38 117 GLU A CA 1
ATOM 922 C C . GLU A 1 117 ? -7.503 -11.206 -6.162 1.00 94.38 117 GLU A C 1
ATOM 924 O O . GLU A 1 117 ? -8.493 -10.557 -5.801 1.00 94.38 117 GLU A O 1
ATOM 929 N N . PHE A 1 118 ? -6.915 -11.051 -7.343 1.00 94.56 118 PHE A N 1
ATOM 930 C CA . PHE A 1 118 ? -7.457 -10.204 -8.386 1.00 94.56 118 PHE A CA 1
ATOM 931 C C . PHE A 1 118 ? -8.522 -10.964 -9.175 1.00 94.56 118 PHE A C 1
ATOM 933 O O . PHE A 1 118 ? -8.280 -12.083 -9.625 1.00 94.56 118 PHE A O 1
ATOM 940 N N . VAL A 1 119 ? -9.688 -10.347 -9.341 1.00 91.19 119 VAL A N 1
ATOM 941 C CA . VAL A 1 119 ? -10.832 -10.925 -10.047 1.00 91.19 119 VAL A CA 1
ATOM 942 C C . VAL A 1 119 ? -11.353 -9.911 -11.055 1.00 91.19 119 VAL A C 1
ATOM 944 O O . VAL A 1 119 ? -11.540 -8.739 -10.727 1.00 91.19 119 VAL A O 1
ATOM 947 N N . GLU A 1 120 ? -11.624 -10.377 -12.272 1.00 84.31 120 GLU A N 1
ATOM 948 C CA . GLU A 1 120 ? -12.311 -9.605 -13.306 1.00 84.31 120 GLU A CA 1
ATOM 949 C C . GLU A 1 120 ? -13.699 -10.180 -13.561 1.00 84.31 120 GLU A C 1
ATOM 951 O O . GLU A 1 120 ? -13.894 -11.395 -13.555 1.00 84.31 120 GLU A O 1
ATOM 956 N N . GLY A 1 121 ? -14.667 -9.302 -13.797 1.00 79.00 121 GLY A N 1
ATOM 957 C CA . GLY A 1 121 ? -16.028 -9.706 -14.110 1.00 79.00 121 GLY A CA 1
ATOM 958 C C . GLY A 1 121 ? -17.035 -8.591 -13.885 1.00 79.00 121 GLY A C 1
ATOM 959 O O . GLY A 1 121 ? -16.712 -7.518 -13.372 1.00 79.00 121 GLY A O 1
ATOM 960 N N . GLU A 1 122 ? -18.273 -8.857 -14.280 1.00 73.75 122 GLU A N 1
ATOM 961 C CA . GLU A 1 122 ? -19.408 -8.010 -13.929 1.00 73.75 122 GLU A CA 1
ATOM 962 C C . GLU A 1 122 ? -19.757 -8.194 -12.443 1.00 73.75 122 GLU A C 1
ATOM 964 O O . GLU A 1 122 ? -19.590 -9.277 -11.884 1.00 73.75 122 GLU A O 1
ATOM 969 N N . GLY A 1 123 ? -20.209 -7.123 -11.785 1.00 74.12 123 GLY A N 1
ATOM 970 C CA . GLY A 1 123 ? -20.591 -7.156 -10.367 1.00 74.12 123 GLY A CA 1
ATOM 971 C C . GLY A 1 123 ? -19.438 -7.035 -9.363 1.00 74.12 123 GLY A C 1
ATOM 972 O O . GLY A 1 123 ? -19.680 -7.115 -8.162 1.00 74.12 123 GLY A O 1
ATOM 973 N N . ILE A 1 124 ? -18.197 -6.812 -9.815 1.00 82.44 124 ILE A N 1
ATOM 974 C CA . ILE A 1 124 ? -17.090 -6.462 -8.913 1.00 82.44 124 ILE A CA 1
ATOM 975 C C . ILE A 1 124 ? -17.154 -4.983 -8.521 1.00 82.44 124 ILE A C 1
ATOM 977 O O . ILE A 1 124 ? -17.460 -4.120 -9.346 1.00 82.44 124 ILE A O 1
ATOM 981 N N . VAL A 1 125 ? -16.788 -4.684 -7.274 1.00 82.25 125 VAL A N 1
ATOM 982 C CA . VAL A 1 125 ? -16.508 -3.310 -6.843 1.00 82.25 125 VAL A CA 1
ATOM 983 C C . VAL A 1 125 ? -15.207 -2.863 -7.505 1.00 82.25 125 VAL A C 1
ATOM 985 O O . VAL A 1 125 ? -14.162 -3.484 -7.294 1.00 82.25 125 VAL A O 1
ATOM 988 N N . LYS A 1 126 ? -15.274 -1.801 -8.309 1.00 89.12 126 LYS A N 1
ATOM 989 C CA . LYS A 1 126 ? -14.123 -1.263 -9.035 1.00 89.12 126 LYS A CA 1
ATOM 990 C C . LYS A 1 126 ? -13.420 -0.201 -8.200 1.00 89.12 126 LYS A C 1
ATOM 992 O O . LYS A 1 126 ? -14.015 0.784 -7.775 1.00 89.12 126 LYS A O 1
ATOM 997 N N . ALA A 1 127 ? -12.129 -0.398 -7.990 1.00 90.94 127 ALA A N 1
ATOM 998 C CA . ALA A 1 127 ? -11.225 0.535 -7.340 1.00 90.94 127 ALA A CA 1
ATOM 999 C C . ALA A 1 127 ? -11.198 1.890 -8.051 1.00 90.94 127 ALA A C 1
ATOM 1001 O O . ALA A 1 127 ? -11.008 2.911 -7.399 1.00 90.94 127 ALA A O 1
ATOM 1002 N N . GLU A 1 128 ? -11.416 1.894 -9.365 1.00 90.88 128 GLU A N 1
ATOM 1003 C CA . GLU A 1 128 ? -11.488 3.089 -10.200 1.00 90.88 128 GLU A CA 1
ATOM 1004 C C . GLU A 1 128 ? -12.666 4.009 -9.825 1.00 90.88 128 GLU A C 1
ATOM 1006 O O . GLU A 1 128 ? -12.598 5.212 -10.073 1.00 90.88 128 GLU A O 1
ATOM 1011 N N . ASP A 1 129 ? -13.709 3.473 -9.181 1.00 89.19 129 ASP A N 1
ATOM 1012 C CA . ASP A 1 129 ? -14.861 4.247 -8.698 1.00 89.19 129 ASP A CA 1
ATOM 1013 C C . ASP A 1 129 ? -14.607 4.878 -7.312 1.00 89.19 129 ASP A C 1
ATOM 1015 O O . ASP A 1 129 ? -15.418 5.665 -6.815 1.00 89.19 129 ASP A O 1
ATOM 1019 N N . VAL A 1 130 ? -13.479 4.551 -6.669 1.00 89.19 130 VAL A N 1
ATOM 1020 C CA . VAL A 1 130 ? -13.097 5.058 -5.347 1.00 89.19 130 VAL A CA 1
ATOM 1021 C C . VAL A 1 130 ? -12.058 6.172 -5.504 1.00 89.19 130 VAL A C 1
ATOM 1023 O O . VAL A 1 130 ? -10.973 5.928 -6.035 1.00 89.19 130 VAL A O 1
ATOM 1026 N N . PRO A 1 131 ? -12.301 7.385 -4.972 1.00 89.31 131 PRO A N 1
ATOM 1027 C CA . PRO A 1 131 ? -11.352 8.479 -5.109 1.00 89.31 131 PRO A CA 1
ATOM 1028 C C . PRO A 1 131 ? -10.049 8.188 -4.353 1.00 89.31 131 PRO A C 1
ATOM 1030 O O . PRO A 1 131 ? -10.018 8.012 -3.126 1.00 89.31 131 PRO A O 1
ATOM 1033 N N . GLU A 1 132 ? -8.957 8.171 -5.113 1.00 90.06 132 GLU A N 1
ATOM 1034 C CA . GLU A 1 132 ? -7.598 7.938 -4.635 1.00 90.06 132 GLU A CA 1
ATOM 1035 C C . GLU A 1 132 ? -7.231 8.918 -3.524 1.00 90.06 132 GLU A C 1
ATOM 1037 O O . GLU A 1 132 ? -7.306 10.137 -3.674 1.00 90.06 132 GLU A O 1
ATOM 1042 N N . GLY A 1 133 ? -6.823 8.394 -2.372 1.00 85.44 133 GLY A N 1
ATOM 1043 C CA . GLY A 1 133 ? -6.349 9.243 -1.289 1.00 85.44 133 GLY A CA 1
ATOM 1044 C C . GLY A 1 133 ? -7.375 10.123 -0.622 1.00 85.44 133 GLY A C 1
ATOM 1045 O O . GLY A 1 133 ? -6.968 10.935 0.204 1.00 85.44 133 GLY A O 1
ATOM 1046 N N . VAL A 1 134 ? -8.659 9.964 -0.918 1.00 87.25 134 VAL A N 1
ATOM 1047 C CA . VAL A 1 134 ? -9.731 10.719 -0.264 1.00 87.25 134 VAL A CA 1
ATOM 1048 C C . VAL A 1 134 ? -10.556 9.800 0.625 1.00 87.25 134 VAL A C 1
ATOM 1050 O O . VAL A 1 134 ? -10.845 10.174 1.759 1.00 87.25 134 VAL A O 1
ATOM 1053 N N . ALA A 1 135 ? -10.864 8.586 0.164 1.00 89.00 135 ALA A N 1
ATOM 1054 C CA . ALA A 1 135 ? -11.722 7.676 0.910 1.00 89.00 135 ALA A CA 1
ATOM 1055 C C . ALA A 1 135 ? -11.100 7.194 2.230 1.00 89.00 135 ALA A C 1
ATOM 1057 O O . ALA A 1 135 ? -9.986 6.664 2.283 1.00 89.00 135 ALA A O 1
ATOM 1058 N N . ASP A 1 136 ? -11.862 7.360 3.309 1.00 92.38 136 ASP A N 1
ATOM 1059 C CA . ASP A 1 136 ? -11.572 6.809 4.623 1.00 92.38 136 ASP A CA 1
ATOM 1060 C C . ASP A 1 136 ? -11.986 5.338 4.680 1.00 92.38 136 ASP A C 1
ATOM 1062 O O . ASP A 1 136 ? -13.081 4.963 4.263 1.00 92.38 136 ASP A O 1
ATOM 1066 N N . VAL A 1 137 ? -11.138 4.519 5.298 1.00 91.19 137 VAL A N 1
ATOM 1067 C CA . VAL A 1 137 ? -11.479 3.155 5.704 1.00 91.19 137 VAL A CA 1
ATOM 1068 C C . VAL A 1 137 ? -12.086 3.225 7.100 1.00 91.19 137 VAL A C 1
ATOM 1070 O O . VAL A 1 137 ? -11.425 3.655 8.052 1.00 91.19 137 VAL A O 1
ATOM 1073 N N . LYS A 1 138 ? -13.337 2.797 7.258 1.00 90.88 138 LYS A N 1
ATOM 1074 C CA . LYS A 1 138 ? -14.065 2.844 8.534 1.00 90.88 138 LYS A CA 1
ATOM 1075 C C . LYS A 1 138 ? -14.588 1.470 8.919 1.00 90.88 138 LYS A C 1
ATOM 1077 O O . LYS A 1 138 ? -14.944 0.669 8.066 1.00 90.88 138 LYS A O 1
ATOM 1082 N N . LYS A 1 139 ? -14.629 1.199 10.225 1.00 87.25 139 LYS A N 1
ATOM 1083 C CA . LYS A 1 139 ? -15.281 -0.002 10.752 1.00 87.25 139 LYS A CA 1
ATOM 1084 C C . LYS A 1 139 ? -16.788 0.106 10.519 1.00 87.25 139 LYS A C 1
ATOM 1086 O O . LYS A 1 139 ? -17.380 1.124 10.877 1.00 87.25 139 LYS A O 1
ATOM 1091 N N . ILE A 1 140 ? -17.386 -0.957 10.001 1.00 84.75 140 ILE A N 1
ATOM 1092 C CA . ILE A 1 140 ? -18.834 -1.089 9.854 1.00 84.75 140 ILE A CA 1
ATOM 1093 C C . ILE A 1 140 ? -19.392 -1.663 11.157 1.00 84.75 140 ILE A C 1
ATOM 1095 O O . ILE A 1 140 ? -18.794 -2.555 11.764 1.00 84.75 140 ILE A O 1
ATOM 1099 N N . ALA A 1 141 ? -20.500 -1.108 11.644 1.00 74.94 141 ALA A N 1
ATOM 1100 C CA . ALA A 1 141 ? -21.154 -1.627 12.839 1.00 74.94 141 ALA A CA 1
ATOM 1101 C C . ALA A 1 141 ? -21.858 -2.956 12.529 1.00 74.94 141 ALA A C 1
ATOM 1103 O O . ALA A 1 141 ? -22.603 -3.046 11.553 1.00 74.94 141 ALA A O 1
ATOM 1104 N N . ASP A 1 142 ? -21.670 -3.959 13.390 1.00 57.88 142 ASP A N 1
ATOM 1105 C CA . ASP A 1 142 ? -22.409 -5.219 13.311 1.00 57.88 142 ASP A CA 1
ATOM 1106 C C . ASP A 1 142 ? -23.916 -4.921 13.429 1.00 57.88 142 ASP A C 1
ATOM 1108 O O . ASP A 1 142 ? -24.374 -4.385 14.442 1.00 57.88 142 ASP A O 1
ATOM 1112 N N . GLY A 1 143 ? -24.679 -5.202 12.367 1.00 48.47 143 GLY A N 1
ATOM 1113 C CA . GLY A 1 143 ? -26.124 -4.949 12.306 1.00 48.47 143 GLY A CA 1
ATOM 1114 C C . GLY A 1 143 ? -26.568 -3.738 11.478 1.00 48.47 143 GLY A C 1
ATOM 1115 O O . GLY A 1 143 ? -27.741 -3.377 11.548 1.00 48.47 143 GLY A O 1
ATOM 1116 N N . ALA A 1 144 ? -25.696 -3.126 10.670 1.00 44.84 144 ALA A N 1
ATOM 1117 C CA . ALA A 1 144 ? -26.132 -2.263 9.568 1.00 44.84 144 ALA A CA 1
ATOM 1118 C C . ALA A 1 144 ? -26.728 -3.111 8.423 1.00 44.84 144 ALA A C 1
ATOM 1120 O O . ALA A 1 144 ? -26.173 -3.196 7.334 1.00 44.84 144 ALA A O 1
ATOM 1121 N N . GLN A 1 145 ? -27.842 -3.799 8.688 1.00 37.62 145 GLN A N 1
ATOM 1122 C CA . GLN A 1 145 ? -28.804 -4.070 7.626 1.00 37.62 145 GLN A CA 1
ATOM 1123 C C . GLN A 1 145 ? -29.463 -2.726 7.325 1.00 37.62 145 GLN A C 1
ATOM 1125 O O . GLN A 1 145 ? -29.957 -2.066 8.244 1.00 37.62 145 GLN A O 1
ATOM 1130 N N . GLN A 1 146 ? -29.371 -2.291 6.073 1.00 40.28 146 GLN A N 1
ATOM 1131 C CA . GLN A 1 146 ? -30.004 -1.071 5.590 1.00 40.28 146 GLN A CA 1
ATOM 1132 C C . GLN A 1 146 ? -31.464 -1.035 6.047 1.00 40.28 146 GLN A C 1
ATOM 1134 O O . GLN A 1 146 ? -32.212 -1.995 5.873 1.00 40.28 146 GLN A O 1
ATOM 1139 N N . GLN A 1 147 ? -31.858 0.063 6.692 1.00 32.12 147 GLN A N 1
ATOM 1140 C CA . GLN A 1 147 ? -33.267 0.420 6.724 1.00 32.12 147 GLN A CA 1
ATOM 1141 C C . GLN A 1 147 ? -33.593 0.905 5.320 1.00 32.12 147 GLN A C 1
ATOM 1143 O O . GLN A 1 147 ? -33.268 2.041 4.980 1.00 32.12 147 GLN A O 1
ATOM 1148 N N . ASP A 1 148 ? -34.202 0.034 4.520 1.00 28.73 148 ASP A N 1
ATOM 1149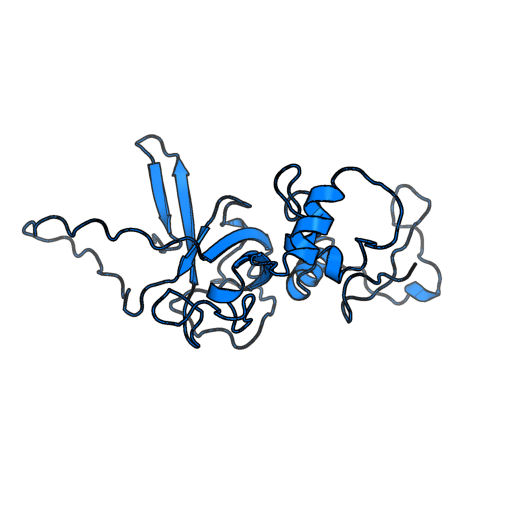 C CA . ASP A 1 148 ? -34.884 0.443 3.302 1.00 28.73 148 ASP A CA 1
ATOM 1150 C C . ASP A 1 148 ? -35.857 1.568 3.674 1.00 28.73 148 ASP A C 1
ATOM 1152 O O . ASP A 1 148 ? -36.743 1.407 4.521 1.00 28.73 148 ASP A O 1
ATOM 1156 N N . ALA A 1 149 ? -35.651 2.747 3.096 1.00 32.72 149 ALA A N 1
ATOM 1157 C CA . ALA A 1 149 ? -36.558 3.867 3.257 1.00 32.72 149 ALA A CA 1
ATOM 1158 C C . ALA A 1 149 ? -37.841 3.577 2.462 1.00 32.72 149 ALA A C 1
ATOM 1160 O O . ALA A 1 149 ? -38.000 4.018 1.325 1.00 32.72 149 ALA A O 1
ATOM 1161 N N . GLU A 1 150 ? -38.774 2.834 3.060 1.00 27.31 150 GLU A N 1
ATOM 1162 C CA . GLU A 1 150 ? -40.140 2.739 2.552 1.00 27.31 150 GLU A CA 1
ATOM 1163 C C . GLU A 1 150 ? -40.793 4.131 2.577 1.00 27.31 150 GLU A C 1
ATOM 1165 O O . GLU A 1 150 ? -40.933 4.793 3.612 1.00 27.31 150 GLU A O 1
ATOM 1170 N N . VAL A 1 151 ? -41.197 4.589 1.394 1.00 34.53 151 VAL A N 1
ATOM 1171 C CA . VAL A 1 151 ? -41.958 5.819 1.180 1.00 34.53 151 VAL A CA 1
ATOM 1172 C C . VAL A 1 151 ? -43.337 5.657 1.822 1.00 34.53 151 VAL A C 1
ATOM 1174 O O . VAL A 1 151 ? -44.253 5.110 1.212 1.00 34.53 151 VAL A O 1
ATOM 1177 N N . GLY A 1 152 ? -43.519 6.156 3.047 1.00 37.88 152 GLY A N 1
ATOM 1178 C CA . GLY A 1 152 ? -44.857 6.204 3.637 1.00 37.88 152 GLY A CA 1
ATOM 1179 C C . GLY A 1 152 ? -44.948 6.435 5.144 1.00 37.88 152 GLY A C 1
ATOM 1180 O O . GLY A 1 152 ? -45.038 5.490 5.909 1.00 37.88 152 GLY A O 1
ATOM 1181 N N . GLN A 1 153 ? -45.139 7.706 5.512 1.00 33.19 153 GLN A N 1
ATOM 1182 C CA . GLN A 1 153 ? -45.851 8.201 6.705 1.00 33.19 153 GLN A CA 1
ATOM 1183 C C . GLN A 1 153 ? -45.139 8.276 8.078 1.00 33.19 153 GLN A C 1
ATOM 1185 O O . GLN A 1 153 ? -44.596 7.324 8.616 1.00 33.19 153 GLN A O 1
ATOM 1190 N N . ALA A 1 154 ? -45.323 9.470 8.667 1.00 35.00 154 ALA A N 1
ATOM 1191 C CA . ALA A 1 154 ? -45.116 9.925 10.047 1.00 35.00 154 ALA A CA 1
ATOM 1192 C C . ALA A 1 154 ? -43.671 9.984 10.591 1.00 35.00 154 ALA A C 1
ATOM 1194 O O . ALA A 1 154 ? -43.038 8.992 10.930 1.00 35.00 154 ALA A O 1
ATOM 1195 N N . ALA A 1 155 ? -43.197 11.224 10.757 1.00 37.62 155 ALA A N 1
ATOM 1196 C CA . ALA A 1 155 ? -41.887 11.585 11.284 1.00 37.62 155 ALA A CA 1
ATOM 1197 C C . ALA A 1 155 ? -41.653 11.072 12.718 1.00 37.62 155 ALA A C 1
ATOM 1199 O O . ALA A 1 155 ? -42.206 11.601 13.686 1.00 37.62 155 ALA A O 1
ATOM 1200 N N . ALA A 1 156 ? -40.763 10.090 12.853 1.00 34.28 156 ALA A N 1
ATOM 1201 C CA . ALA A 1 156 ? -40.045 9.828 14.093 1.00 34.28 156 ALA A CA 1
ATOM 1202 C C . ALA A 1 156 ? -38.974 10.922 14.317 1.00 34.28 156 ALA A C 1
ATOM 1204 O O . ALA A 1 156 ? -38.438 11.464 13.345 1.00 34.28 156 ALA A O 1
ATOM 1205 N N . PRO A 1 157 ? -38.651 11.283 15.575 1.00 34.28 157 PRO A N 1
ATOM 1206 C CA . PRO A 1 157 ? -37.649 12.307 15.863 1.00 34.28 157 PRO A CA 1
ATOM 1207 C C . PRO A 1 157 ? -36.286 11.912 15.271 1.00 34.28 157 PRO A C 1
ATOM 1209 O O . PRO A 1 157 ? -35.963 10.721 15.250 1.00 34.28 157 PRO A O 1
ATOM 1212 N N . PRO A 1 158 ? -35.469 12.880 14.807 1.00 37.38 158 PRO A N 1
ATOM 1213 C CA . PRO A 1 158 ? -34.230 12.579 14.104 1.00 37.38 158 PRO A CA 1
ATOM 1214 C C . PRO A 1 158 ? -33.321 11.737 14.998 1.00 37.38 158 PRO A C 1
ATOM 1216 O O . PRO A 1 158 ? -32.948 12.150 16.103 1.00 37.38 158 PRO A O 1
ATOM 1219 N N . ALA A 1 159 ? -32.980 10.539 14.518 1.00 43.19 159 ALA A N 1
ATOM 1220 C CA . ALA A 1 159 ? -31.992 9.686 15.150 1.00 43.19 159 ALA A CA 1
ATOM 1221 C C . ALA A 1 159 ? -30.725 10.520 15.379 1.00 43.19 159 ALA A C 1
ATOM 1223 O O . ALA A 1 159 ? -30.208 11.153 14.457 1.00 43.19 159 ALA A O 1
ATOM 1224 N N . ARG A 1 160 ? -30.246 10.576 16.630 1.00 39.88 160 ARG A N 1
ATOM 1225 C CA . ARG A 1 160 ? -28.995 11.266 16.969 1.00 39.88 160 ARG A CA 1
ATOM 1226 C C . ARG A 1 160 ? -27.920 10.810 15.986 1.00 39.88 160 ARG A C 1
ATOM 1228 O O . ARG A 1 160 ? -27.630 9.616 15.940 1.00 39.88 160 ARG A O 1
ATOM 1235 N N . ARG A 1 161 ? -27.342 11.761 15.240 1.00 41.81 161 ARG A N 1
ATOM 1236 C CA . ARG A 1 161 ? -26.203 11.558 14.334 1.00 41.81 161 ARG A CA 1
ATOM 1237 C C . ARG A 1 161 ? -25.192 10.662 15.046 1.00 41.81 161 ARG A C 1
ATOM 1239 O O . ARG A 1 161 ? -24.585 11.091 16.034 1.00 41.81 161 ARG A O 1
ATOM 1246 N N . ARG A 1 162 ? -25.086 9.397 14.621 1.00 47.69 162 ARG A N 1
ATOM 1247 C CA . ARG A 1 162 ? -24.107 8.469 15.188 1.00 47.69 162 ARG A CA 1
ATOM 1248 C C . ARG A 1 162 ? -22.751 9.128 14.977 1.00 47.69 162 ARG A C 1
ATOM 1250 O O . ARG A 1 162 ? -22.433 9.567 13.878 1.00 47.69 162 ARG A O 1
ATOM 1257 N N . LYS A 1 163 ? -22.009 9.330 16.063 1.00 50.03 163 LYS A N 1
ATOM 1258 C CA . LYS A 1 163 ? -20.693 9.958 15.991 1.00 50.03 163 LYS A CA 1
ATOM 1259 C C . LYS A 1 163 ? -19.795 8.971 15.256 1.00 50.03 163 LYS A C 1
ATOM 1261 O O . LYS A 1 163 ? -19.460 7.941 15.837 1.00 50.03 163 LYS A O 1
ATOM 1266 N N . ASP A 1 164 ? -19.488 9.266 13.994 1.00 58.31 164 ASP A N 1
ATOM 1267 C CA . ASP A 1 164 ? -18.596 8.455 13.168 1.00 58.31 164 ASP A CA 1
ATOM 1268 C C . ASP A 1 164 ? -17.363 8.064 13.988 1.00 58.31 164 ASP A C 1
ATOM 1270 O O . ASP A 1 164 ? -16.692 8.908 14.596 1.00 58.31 164 ASP A O 1
ATOM 1274 N N . GLY A 1 165 ? -17.111 6.756 14.057 1.00 67.19 165 GLY A N 1
ATOM 1275 C CA . GLY A 1 165 ? -15.933 6.218 14.717 1.00 67.19 165 GLY A CA 1
ATOM 1276 C C . GLY A 1 165 ? -14.653 6.765 14.085 1.00 67.19 165 GLY A C 1
ATOM 1277 O O . GLY A 1 165 ? -14.634 7.254 12.954 1.00 67.19 165 GLY A O 1
ATOM 1278 N N . ARG A 1 166 ? -13.545 6.685 14.824 1.00 78.56 166 ARG A N 1
ATOM 1279 C CA . ARG A 1 166 ? -12.235 7.101 14.315 1.00 78.56 166 ARG A CA 1
ATOM 1280 C C . ARG A 1 166 ? -11.887 6.271 13.068 1.00 78.56 166 ARG A C 1
ATOM 1282 O O . ARG A 1 166 ? -11.977 5.050 13.127 1.00 78.56 166 ARG A O 1
ATOM 1289 N N . SER A 1 167 ? -11.453 6.926 11.988 1.00 88.00 167 SER A N 1
ATOM 1290 C CA . SER A 1 167 ? -11.011 6.255 10.755 1.00 88.00 167 SER A CA 1
ATOM 1291 C C . SER A 1 167 ? -9.934 5.195 11.051 1.00 88.00 167 SER A C 1
ATOM 1293 O O . SER A 1 167 ? -8.991 5.448 11.819 1.00 88.00 167 SER A O 1
ATOM 1295 N N . ALA A 1 168 ? -10.118 4.002 10.480 1.00 91.38 168 ALA A N 1
ATOM 1296 C CA . ALA A 1 168 ? -9.223 2.852 10.580 1.00 91.38 168 ALA A CA 1
ATOM 1297 C C . ALA A 1 168 ? -8.065 2.945 9.576 1.00 91.38 168 ALA A C 1
ATOM 1299 O O . ALA A 1 168 ? -7.010 2.349 9.797 1.00 91.38 168 ALA A O 1
ATOM 1300 N N . GLY A 1 169 ? -8.216 3.747 8.523 1.00 93.88 169 GLY A N 1
ATOM 1301 C CA . GLY A 1 169 ? -7.199 3.929 7.500 1.00 93.88 169 GLY A CA 1
ATOM 1302 C C . GLY A 1 169 ? -7.645 4.846 6.369 1.00 93.88 169 GLY A C 1
ATOM 1303 O O . GLY A 1 169 ? -8.713 5.442 6.428 1.00 93.88 169 GLY A O 1
ATOM 1304 N N . LYS A 1 170 ? -6.823 4.952 5.330 1.00 95.31 170 LYS A N 1
ATOM 1305 C CA . LYS A 1 170 ? -7.130 5.732 4.127 1.00 95.31 170 LYS A CA 1
ATOM 1306 C C . LYS A 1 170 ? -6.869 4.890 2.889 1.00 95.31 170 LYS A C 1
ATOM 1308 O O . LYS A 1 170 ? -5.789 4.309 2.781 1.00 95.31 170 LYS A O 1
ATOM 1313 N N . TRP A 1 171 ? -7.820 4.845 1.966 1.00 96.06 171 TRP A N 1
ATOM 1314 C CA . TRP A 1 171 ? -7.601 4.292 0.635 1.00 96.06 171 TRP A CA 1
ATOM 1315 C C . TRP A 1 171 ? -6.515 5.091 -0.089 1.00 96.06 171 TRP A C 1
ATOM 1317 O O . TRP A 1 171 ? -6.476 6.321 0.014 1.00 96.06 171 TRP A O 1
ATOM 1327 N N . LEU A 1 172 ? -5.603 4.412 -0.786 1.00 96.69 172 LEU A N 1
ATOM 1328 C CA . LEU A 1 172 ? -4.540 5.079 -1.534 1.00 96.69 172 LEU A CA 1
ATOM 1329 C C . LEU A 1 172 ? -4.806 5.045 -3.031 1.00 96.69 172 LEU A C 1
ATOM 1331 O O . LEU A 1 172 ? -5.038 6.106 -3.599 1.00 96.69 172 LEU A O 1
ATOM 1335 N N . ALA A 1 173 ? -4.780 3.853 -3.619 1.00 96.81 173 ALA A N 1
ATOM 1336 C CA . ALA A 1 173 ? -5.003 3.601 -5.039 1.00 96.81 173 ALA A CA 1
ATOM 1337 C C . ALA A 1 173 ? -5.307 2.110 -5.252 1.00 96.81 173 ALA A C 1
ATOM 1339 O O . ALA A 1 173 ? -4.970 1.282 -4.397 1.00 96.81 173 ALA A O 1
ATOM 1340 N N . GLY A 1 174 ? -5.901 1.759 -6.391 1.00 95.94 174 GLY A N 1
ATOM 1341 C CA . GLY A 1 174 ? -6.216 0.376 -6.739 1.00 95.94 174 GLY A CA 1
ATOM 1342 C C . GLY A 1 174 ? -6.509 0.181 -8.224 1.00 95.94 174 GLY A C 1
ATOM 1343 O O . GLY A 1 174 ? -6.568 1.141 -8.983 1.00 95.94 174 GLY A O 1
ATOM 1344 N N . VAL A 1 175 ? -6.659 -1.079 -8.621 1.00 95.12 175 VAL A N 1
ATOM 1345 C CA . VAL A 1 175 ? -7.040 -1.527 -9.965 1.00 95.12 175 VAL A CA 1
ATOM 1346 C C . VAL A 1 175 ? -8.026 -2.679 -9.820 1.00 95.12 175 VAL A C 1
ATOM 1348 O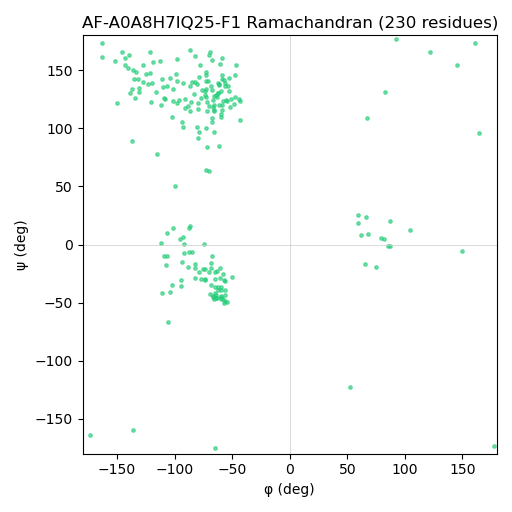 O . VAL A 1 175 ? -7.744 -3.643 -9.102 1.00 95.12 175 VAL A O 1
ATOM 1351 N N . GLY A 1 176 ? -9.160 -2.611 -10.519 1.00 94.19 176 GLY A N 1
ATOM 1352 C CA . GLY A 1 176 ? -10.236 -3.594 -10.392 1.00 94.19 176 GLY A CA 1
ATOM 1353 C C . GLY A 1 176 ? -10.633 -3.783 -8.929 1.00 94.19 176 GLY A C 1
ATOM 1354 O O . GLY A 1 176 ? -10.969 -2.823 -8.257 1.00 94.19 176 GLY A O 1
ATOM 1355 N N . ASN A 1 177 ? -10.567 -4.998 -8.393 1.00 95.00 177 ASN A N 1
ATOM 1356 C CA . ASN A 1 177 ? -10.978 -5.263 -7.012 1.00 95.00 177 ASN A CA 1
ATOM 1357 C C . ASN A 1 177 ? -9.837 -5.189 -5.977 1.00 95.00 177 ASN A C 1
ATOM 1359 O O . ASN A 1 177 ? -10.062 -5.555 -4.827 1.00 95.00 177 ASN A O 1
ATOM 1363 N N . VAL A 1 178 ? -8.614 -4.783 -6.336 1.00 97.12 178 VAL A N 1
ATOM 1364 C CA . VAL A 1 178 ? -7.464 -4.784 -5.407 1.00 97.12 178 VAL A CA 1
ATOM 1365 C C . VAL A 1 178 ? -6.773 -3.432 -5.342 1.00 97.12 178 VAL A C 1
ATOM 1367 O O . VAL A 1 178 ? -6.796 -2.653 -6.289 1.00 97.12 178 VAL A O 1
ATOM 1370 N N . GLY A 1 179 ? -6.110 -3.151 -4.226 1.00 97.06 179 GLY A N 1
ATOM 1371 C CA . GLY A 1 179 ? -5.365 -1.911 -4.065 1.00 97.06 179 GLY A CA 1
ATOM 1372 C C . GLY A 1 179 ? -4.549 -1.854 -2.789 1.00 97.06 179 GLY A C 1
ATOM 1373 O O . GLY A 1 179 ? -4.302 -2.866 -2.131 1.00 97.06 179 GLY A O 1
ATOM 1374 N N . LEU A 1 180 ? -4.129 -0.641 -2.449 1.00 98.19 180 LEU A N 1
ATOM 1375 C CA . LEU A 1 180 ? -3.362 -0.331 -1.252 1.00 98.19 180 LEU A CA 1
ATOM 1376 C C . LEU A 1 180 ? -4.132 0.651 -0.371 1.00 98.19 180 LEU A C 1
ATOM 1378 O O . LEU A 1 180 ? -4.693 1.640 -0.847 1.00 98.19 180 LEU A O 1
ATOM 1382 N N . ALA A 1 181 ? -4.091 0.416 0.936 1.00 97.56 181 ALA A N 1
ATOM 1383 C CA . ALA A 1 181 ? -4.633 1.327 1.934 1.00 97.56 181 ALA A CA 1
ATOM 1384 C C . ALA A 1 181 ? -3.617 1.571 3.053 1.00 97.56 181 ALA A C 1
ATOM 1386 O O . ALA A 1 181 ? -2.903 0.665 3.478 1.00 97.56 181 ALA A O 1
ATOM 1387 N N . LEU A 1 182 ? -3.555 2.803 3.557 1.00 97.19 182 LEU A N 1
ATOM 1388 C CA . LEU A 1 182 ? -2.805 3.136 4.762 1.00 97.19 182 LEU A CA 1
ATOM 1389 C C . LEU A 1 182 ? -3.643 2.755 5.983 1.00 97.19 182 LEU A C 1
ATOM 1391 O O . LEU A 1 182 ? -4.544 3.495 6.376 1.00 97.19 182 LEU A O 1
ATOM 1395 N N . CYS A 1 183 ? -3.335 1.620 6.596 1.00 95.81 183 CYS A N 1
ATOM 1396 C CA . CYS A 1 183 ? -4.135 1.014 7.653 1.00 95.81 183 CYS A CA 1
ATOM 1397 C C . CYS A 1 183 ? -3.501 1.217 9.024 1.00 95.81 183 CYS A C 1
ATOM 1399 O O . CYS A 1 183 ? -2.283 1.136 9.188 1.00 95.81 183 CYS A O 1
ATOM 1401 N N . ARG A 1 184 ? -4.331 1.423 10.045 1.00 93.75 184 ARG A N 1
ATOM 1402 C CA . ARG A 1 184 ? -3.904 1.351 11.444 1.00 93.75 184 ARG A CA 1
ATOM 1403 C C . ARG A 1 184 ? -3.833 -0.100 11.873 1.00 93.75 184 ARG A C 1
ATOM 1405 O O . ARG A 1 184 ? -4.859 -0.772 11.949 1.00 93.75 184 ARG A O 1
ATOM 1412 N N . LEU A 1 185 ? -2.628 -0.541 12.206 1.00 91.88 185 LEU A N 1
ATOM 1413 C CA . LEU A 1 185 ? -2.342 -1.945 12.478 1.00 91.88 185 LEU A CA 1
ATOM 1414 C C . LEU A 1 185 ? -3.219 -2.493 13.606 1.00 91.88 185 LEU A C 1
ATOM 1416 O O . LEU A 1 185 ? -3.919 -3.472 13.396 1.00 91.88 185 LEU A O 1
ATOM 1420 N N . GLU A 1 186 ? -3.296 -1.806 14.747 1.00 89.69 186 GLU A N 1
ATOM 1421 C CA . GLU A 1 186 ? -4.068 -2.296 15.904 1.00 89.69 186 GLU A CA 1
ATOM 1422 C C . GLU A 1 186 ? -5.591 -2.315 15.680 1.00 89.69 186 GLU A C 1
ATOM 1424 O O . GLU A 1 186 ? -6.307 -2.928 16.464 1.00 89.69 186 GLU A O 1
ATOM 1429 N N . MET A 1 187 ? -6.104 -1.622 14.656 1.00 89.06 187 MET A N 1
ATOM 1430 C CA . MET A 1 187 ? -7.540 -1.600 14.341 1.00 89.06 187 MET A CA 1
ATOM 1431 C C . MET A 1 187 ? -7.917 -2.647 13.294 1.00 89.06 187 MET A C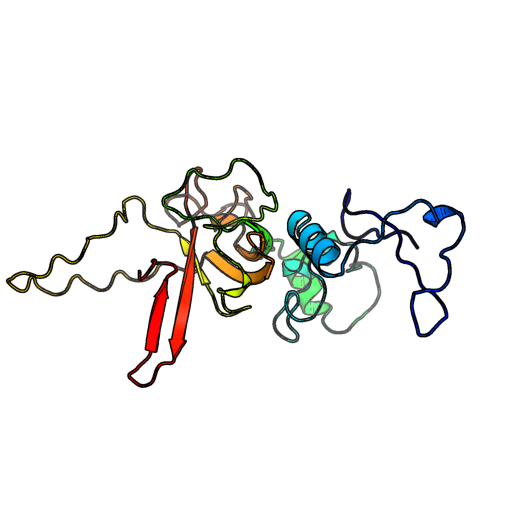 1
ATOM 1433 O O . MET A 1 187 ? -9.015 -3.185 13.359 1.00 89.06 187 MET A O 1
ATOM 1437 N N . MET A 1 188 ? -7.035 -2.902 12.326 1.00 89.62 188 MET A N 1
ATOM 1438 C CA . MET A 1 188 ? -7.333 -3.733 11.153 1.00 89.62 188 MET A CA 1
ATOM 1439 C C . MET A 1 188 ? -6.626 -5.090 11.159 1.00 89.62 188 MET A C 1
ATOM 1441 O O . MET A 1 188 ? -6.913 -5.923 10.309 1.00 89.62 188 MET A O 1
ATOM 1445 N N . THR A 1 189 ? -5.688 -5.305 12.079 1.00 86.38 189 THR A N 1
ATOM 1446 C CA . THR A 1 189 ? -4.890 -6.531 12.166 1.00 86.38 189 THR A CA 1
ATOM 1447 C C . THR A 1 189 ? -4.717 -6.946 13.621 1.00 86.38 189 THR A C 1
ATOM 1449 O O . THR A 1 189 ? -4.864 -6.143 14.540 1.00 86.38 189 THR A O 1
ATOM 1452 N N . ASP A 1 190 ? -4.334 -8.196 13.837 1.00 84.62 190 ASP A N 1
ATOM 1453 C CA . ASP A 1 190 ? -3.975 -8.750 15.142 1.00 84.62 190 ASP A CA 1
ATOM 1454 C C . ASP A 1 190 ? -2.590 -8.292 15.651 1.00 84.62 190 ASP A C 1
ATOM 1456 O O . ASP A 1 190 ? -2.173 -8.655 16.757 1.00 84.62 190 ASP A O 1
ATOM 1460 N N . VAL A 1 191 ? -1.883 -7.455 14.883 1.00 85.12 191 VAL A N 1
ATOM 1461 C CA . VAL A 1 191 ? -0.577 -6.905 15.249 1.00 85.12 191 VAL A CA 1
ATOM 1462 C C . VAL A 1 191 ? -0.706 -5.969 16.450 1.00 85.12 191 VAL A C 1
ATOM 1464 O O . VAL A 1 191 ? -1.322 -4.903 16.386 1.00 85.12 191 VAL A O 1
ATOM 1467 N N . LYS A 1 192 ? -0.027 -6.326 17.541 1.00 79.56 192 LYS A N 1
ATOM 1468 C CA . LYS A 1 192 ? 0.137 -5.469 18.720 1.00 79.56 192 LYS A CA 1
ATOM 1469 C C . LYS A 1 192 ? 1.345 -4.565 18.521 1.00 79.56 192 LYS A C 1
ATOM 1471 O O . LYS A 1 192 ? 2.469 -5.056 18.432 1.00 79.56 192 LYS A O 1
ATOM 1476 N N . VAL A 1 193 ? 1.125 -3.254 18.443 1.00 77.38 193 VAL A N 1
ATOM 1477 C CA . VAL A 1 193 ? 2.207 -2.297 18.170 1.00 77.38 193 VAL A CA 1
ATOM 1478 C C . VAL A 1 193 ? 2.775 -1.724 19.474 1.00 77.38 193 VAL A C 1
ATOM 1480 O O . VAL A 1 193 ? 3.964 -1.427 19.535 1.00 77.38 193 VAL A O 1
ATOM 1483 N N . ALA A 1 194 ? 1.967 -1.607 20.533 1.00 70.12 194 ALA A N 1
ATOM 1484 C CA . ALA A 1 194 ? 2.417 -1.243 21.881 1.00 70.12 194 ALA A CA 1
ATOM 1485 C C . ALA A 1 194 ? 2.273 -2.402 22.889 1.00 70.12 194 ALA A C 1
ATOM 1487 O O . ALA A 1 194 ? 1.460 -3.308 22.705 1.00 70.12 194 ALA A O 1
ATOM 1488 N N . ALA A 1 195 ? 3.043 -2.351 23.986 1.00 61.78 195 ALA A N 1
ATOM 1489 C CA . ALA A 1 195 ? 2.983 -3.343 25.068 1.00 61.78 195 ALA A CA 1
ATOM 1490 C C . ALA A 1 195 ? 1.586 -3.425 25.718 1.00 61.78 195 ALA A C 1
ATOM 1492 O O . ALA A 1 195 ? 1.102 -4.514 26.015 1.00 61.78 195 ALA A O 1
ATOM 1493 N N . GLU A 1 196 ? 0.911 -2.280 25.854 1.00 60.47 196 GLU A N 1
ATOM 1494 C CA . GLU A 1 196 ? -0.495 -2.153 26.261 1.00 60.47 196 GLU A CA 1
ATOM 1495 C C . GLU A 1 196 ? -1.394 -1.943 25.032 1.00 60.47 196 GLU A C 1
ATOM 1497 O O . GLU A 1 196 ? -2.140 -0.967 24.959 1.00 60.47 196 GLU A O 1
ATOM 1502 N N . GLY A 1 197 ? -1.243 -2.794 24.009 1.00 60.66 197 GLY A N 1
ATOM 1503 C CA . GLY A 1 197 ? -1.958 -2.670 22.735 1.00 60.66 197 GLY A CA 1
ATOM 1504 C C . GLY A 1 197 ? -3.460 -2.405 22.896 1.00 60.66 197 GLY A C 1
ATOM 1505 O O . GLY A 1 197 ? -4.072 -2.745 23.911 1.00 60.66 197 G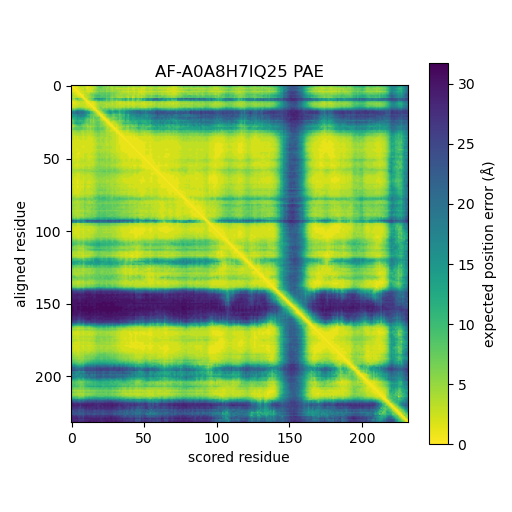LY A O 1
ATOM 1506 N N . MET A 1 198 ? -4.069 -1.785 21.886 1.00 64.75 198 MET A N 1
ATOM 1507 C CA . MET A 1 198 ? -5.479 -1.400 21.938 1.00 64.75 198 MET A CA 1
ATOM 1508 C C . MET A 1 198 ? -6.372 -2.636 22.147 1.00 64.75 198 MET A C 1
ATOM 1510 O O . MET A 1 198 ? -6.443 -3.523 21.299 1.00 64.75 198 MET A O 1
ATOM 1514 N N . GLY A 1 199 ? -7.020 -2.727 23.309 1.00 62.00 199 GLY A N 1
ATOM 1515 C CA . GLY A 1 199 ? -7.950 -3.808 23.615 1.00 62.00 199 GLY A CA 1
ATOM 1516 C C . GLY A 1 199 ? -9.242 -3.721 22.786 1.00 62.00 199 GLY A C 1
ATOM 1517 O O . GLY A 1 199 ? -9.565 -2.666 22.233 1.00 62.00 199 GLY A O 1
ATOM 1518 N N . PRO A 1 200 ? -10.053 -4.791 22.747 1.00 61.31 200 PRO A N 1
ATOM 1519 C CA . PRO A 1 200 ? -11.314 -4.801 22.001 1.00 61.31 2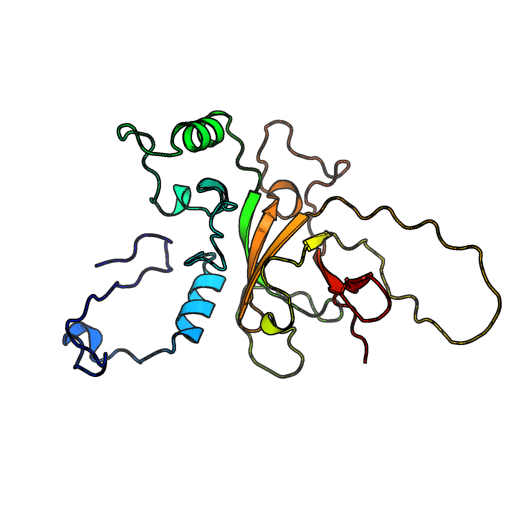00 PRO A CA 1
ATOM 1520 C C . PRO A 1 200 ? -12.269 -3.668 22.409 1.00 61.31 200 PRO A C 1
ATOM 1522 O O . PRO A 1 200 ? -12.879 -3.012 21.569 1.00 61.31 200 PRO A O 1
ATOM 1525 N N . ALA A 1 201 ? -12.331 -3.373 23.712 1.00 59.94 201 ALA A N 1
ATOM 1526 C CA . ALA A 1 201 ? -13.160 -2.305 24.269 1.00 59.94 201 ALA A CA 1
ATOM 1527 C C . ALA A 1 201 ? -12.690 -0.887 23.886 1.00 59.94 201 ALA A C 1
ATOM 1529 O O . ALA A 1 201 ? -13.478 0.054 23.952 1.00 59.94 201 ALA A O 1
ATOM 1530 N N . SER A 1 202 ? -11.428 -0.719 23.473 1.00 66.88 202 SER A N 1
ATOM 1531 C CA . SER A 1 202 ? -10.873 0.552 22.990 1.00 66.88 202 SER A CA 1
ATOM 1532 C C . SER A 1 202 ? -10.783 0.630 21.461 1.00 66.88 202 SER A C 1
ATOM 1534 O O . SER A 1 202 ? -10.159 1.548 20.928 1.00 66.88 202 SER A O 1
ATOM 1536 N N . GLY A 1 203 ? -11.451 -0.286 20.748 1.00 72.56 203 GLY A N 1
ATOM 1537 C CA . GLY A 1 203 ? -11.512 -0.304 19.285 1.00 72.56 203 GLY A CA 1
ATOM 1538 C C . GLY A 1 203 ? -10.356 -1.047 18.615 1.00 72.56 203 GLY A C 1
ATOM 1539 O O . GLY A 1 203 ? -10.080 -0.786 17.444 1.00 72.56 203 GLY A O 1
ATOM 1540 N N . GLY A 1 204 ? -9.672 -1.932 19.346 1.00 82.69 204 GLY A N 1
ATOM 1541 C CA . GLY A 1 204 ? -8.717 -2.876 18.770 1.00 82.69 204 GLY A CA 1
ATOM 1542 C C . GLY A 1 204 ? -9.390 -3.926 17.884 1.00 82.69 204 GLY 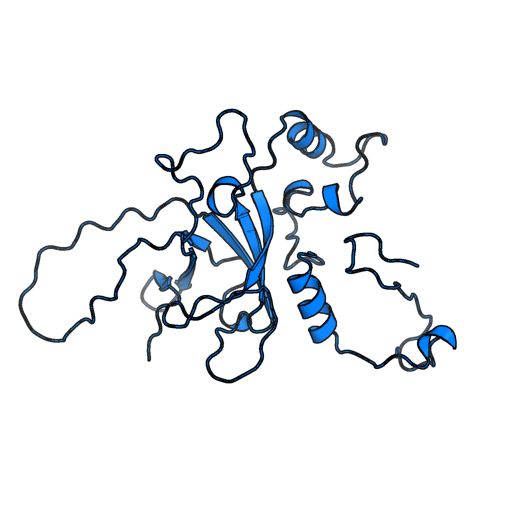A C 1
ATOM 1543 O O . GLY A 1 204 ? -10.590 -4.179 18.010 1.00 82.69 204 GLY A O 1
ATOM 1544 N N . TYR A 1 205 ? -8.606 -4.531 16.995 1.00 85.81 205 TYR A N 1
ATOM 1545 C CA . TYR A 1 205 ? -9.055 -5.552 16.051 1.00 85.81 205 TYR A CA 1
ATOM 1546 C C . TYR A 1 205 ? -9.708 -6.758 16.743 1.00 85.81 205 TYR A C 1
ATOM 1548 O O . TYR A 1 205 ? -9.253 -7.233 17.787 1.00 85.81 205 TYR A O 1
ATOM 1556 N N . GLN A 1 206 ? -10.764 -7.281 16.121 1.00 84.75 206 GLN A N 1
ATOM 1557 C CA . GLN A 1 206 ? -11.384 -8.558 16.461 1.00 84.75 206 GLN A CA 1
ATOM 1558 C C . GLN A 1 206 ? -11.655 -9.332 15.163 1.00 84.75 206 GLN A C 1
ATOM 1560 O O . GLN A 1 206 ? -12.048 -8.714 14.170 1.00 84.75 206 GLN A O 1
ATOM 1565 N N . PRO A 1 207 ? -11.491 -10.667 15.158 1.00 84.38 207 PRO A N 1
ATOM 1566 C CA . PRO A 1 207 ? -11.894 -11.490 14.023 1.00 84.38 207 PRO A CA 1
ATOM 1567 C C . PRO A 1 207 ? -13.360 -11.245 13.643 1.00 84.38 207 PRO A C 1
ATOM 1569 O O . PRO A 1 207 ? -14.215 -11.142 14.523 1.00 84.38 207 PRO A O 1
ATOM 1572 N N . GLY A 1 208 ? -13.634 -11.138 12.342 1.00 82.88 208 GLY A N 1
ATOM 1573 C CA . GLY A 1 208 ? -14.970 -10.860 11.802 1.00 82.88 208 GLY A CA 1
ATOM 1574 C C . GLY A 1 208 ? -15.347 -9.376 11.727 1.00 82.88 208 GLY A C 1
ATOM 1575 O O . GLY A 1 208 ? -16.432 -9.056 11.249 1.00 82.88 208 GLY A O 1
ATOM 1576 N N . MET A 1 209 ? -14.480 -8.451 12.164 1.00 86.12 209 MET A N 1
ATOM 1577 C CA . MET A 1 209 ? -14.718 -7.023 11.934 1.00 86.12 209 MET A CA 1
ATOM 1578 C C . MET A 1 209 ? -14.708 -6.697 10.439 1.00 86.12 209 MET A C 1
ATOM 1580 O O . MET A 1 209 ? -13.733 -6.975 9.744 1.00 86.12 209 MET A O 1
ATOM 1584 N N . LYS A 1 210 ? -15.757 -6.011 9.979 1.00 87.19 210 LYS A N 1
ATOM 1585 C CA . LYS A 1 210 ? -15.870 -5.526 8.601 1.00 87.19 210 LYS A CA 1
ATOM 1586 C C . LYS A 1 210 ? -15.488 -4.055 8.490 1.00 87.19 210 LYS A C 1
ATOM 1588 O O . LYS A 1 210 ? -15.732 -3.255 9.400 1.00 87.19 210 LYS A O 1
ATOM 1593 N N . PHE A 1 211 ? -14.910 -3.699 7.349 1.00 89.88 211 PHE A N 1
ATOM 1594 C CA . PHE A 1 211 ? -14.495 -2.337 7.035 1.00 89.88 211 PHE A CA 1
ATOM 1595 C C . PHE A 1 211 ? -15.079 -1.909 5.693 1.00 89.88 211 PHE A C 1
ATOM 1597 O O . PHE A 1 211 ? -15.118 -2.698 4.755 1.00 89.88 211 PHE A O 1
ATOM 1604 N N . GLY A 1 212 ? -15.523 -0.659 5.625 1.00 90.44 212 GLY A N 1
ATOM 1605 C CA . GLY A 1 212 ? -16.080 -0.029 4.435 1.00 90.44 212 GLY A CA 1
ATOM 1606 C C . GLY A 1 212 ? -15.293 1.214 4.049 1.00 90.44 212 GLY A C 1
ATOM 1607 O O . GLY A 1 212 ? -14.498 1.740 4.838 1.00 90.44 212 GLY A O 1
ATOM 1608 N N . LEU A 1 213 ? -15.528 1.678 2.825 1.00 90.50 213 LEU A N 1
ATOM 1609 C CA . LEU A 1 213 ? -14.977 2.919 2.299 1.00 90.50 213 LEU A CA 1
ATOM 1610 C C . LEU A 1 213 ? -16.035 4.019 2.343 1.00 90.50 213 LEU A C 1
ATOM 1612 O O . LEU A 1 213 ? -17.176 3.806 1.936 1.00 90.50 213 LEU A O 1
ATOM 1616 N N . LYS A 1 214 ? -15.638 5.198 2.822 1.00 88.50 214 LYS A N 1
ATOM 1617 C CA . LYS A 1 214 ? -16.500 6.380 2.900 1.00 88.50 214 LYS A CA 1
ATOM 1618 C C . LYS A 1 214 ? -15.742 7.622 2.448 1.00 88.50 214 LYS A C 1
ATOM 1620 O O . LYS A 1 214 ? -14.619 7.854 2.895 1.00 88.50 214 LYS A O 1
ATOM 1625 N N . TRP A 1 215 ? -16.353 8.438 1.599 1.00 88.06 215 TRP A N 1
ATOM 1626 C CA . TRP A 1 215 ? -15.807 9.721 1.154 1.00 88.06 215 TRP A CA 1
ATOM 1627 C C . TRP A 1 215 ? -16.922 10.741 0.931 1.00 88.06 215 TRP A C 1
ATOM 1629 O O . TRP A 1 215 ? -18.095 10.392 0.870 1.00 88.06 215 TRP A O 1
ATOM 1639 N N . THR A 1 216 ? -16.573 12.016 0.817 1.00 82.19 216 THR A N 1
ATOM 1640 C CA . THR A 1 216 ? -17.528 13.069 0.464 1.00 82.19 216 THR A CA 1
ATOM 1641 C C . THR A 1 216 ? -17.445 13.374 -1.025 1.00 82.19 216 THR A C 1
ATOM 1643 O O . THR A 1 216 ? -16.364 13.364 -1.616 1.00 82.19 216 THR A O 1
ATOM 1646 N N . VAL A 1 217 ? -18.598 13.616 -1.651 1.00 73.25 217 VAL A N 1
ATOM 1647 C CA . VAL A 1 217 ? -18.678 14.136 -3.021 1.00 73.25 217 VAL A CA 1
ATOM 1648 C C . VAL A 1 217 ? -19.241 15.548 -2.946 1.00 73.25 217 VAL A C 1
ATOM 1650 O O . VAL A 1 217 ? -20.350 15.757 -2.449 1.00 73.25 217 VAL A O 1
ATOM 1653 N N . GLU A 1 218 ? -18.476 16.527 -3.424 1.00 56.28 218 GLU A N 1
ATOM 1654 C CA . GLU A 1 218 ? -18.975 17.890 -3.597 1.00 56.28 218 GLU A CA 1
ATOM 1655 C C . GLU A 1 218 ? -19.958 17.914 -4.776 1.00 56.28 218 GLU A C 1
ATOM 1657 O O . GLU A 1 218 ? -19.585 17.639 -5.916 1.00 56.28 218 GLU A O 1
ATOM 1662 N N . GLY A 1 219 ? -21.232 18.207 -4.501 1.00 49.38 219 GLY A N 1
ATOM 1663 C CA . GLY A 1 219 ? -22.264 18.419 -5.518 1.00 49.38 219 GLY A CA 1
ATOM 1664 C C . GLY A 1 219 ? -22.854 19.828 -5.443 1.00 49.38 219 GLY A C 1
ATOM 1665 O O . GLY A 1 219 ? -22.827 20.468 -4.387 1.00 49.38 219 GLY A O 1
ATOM 1666 N N . GLU A 1 220 ? -23.430 20.301 -6.554 1.00 34.38 220 GLU A N 1
ATOM 1667 C CA . GLU A 1 220 ? -24.241 21.527 -6.617 1.00 34.38 220 GLU A CA 1
ATOM 1668 C C . GLU A 1 220 ? -25.483 21.375 -5.710 1.00 34.38 220 GLU A C 1
ATOM 1670 O O . GLU A 1 220 ? -26.542 20.920 -6.130 1.00 34.38 220 GLU A O 1
ATOM 1675 N N . GLY A 1 221 ? -25.333 21.670 -4.416 1.00 42.81 221 GLY A N 1
ATOM 1676 C CA . GLY A 1 221 ? -26.380 21.486 -3.402 1.00 42.81 221 GLY A CA 1
ATOM 1677 C C . GLY A 1 221 ? -25.885 21.183 -1.982 1.00 42.81 221 GLY A C 1
ATOM 1678 O O . GLY A 1 221 ? -26.706 21.143 -1.068 1.00 42.81 221 GLY A O 1
ATOM 1679 N N . GLY A 1 222 ? -24.575 20.998 -1.780 1.00 40.25 222 GLY A N 1
ATOM 1680 C CA . GLY A 1 222 ? -23.956 20.749 -0.470 1.00 40.25 222 GLY A CA 1
ATOM 1681 C C . GLY A 1 222 ? -23.170 19.434 -0.407 1.00 40.25 222 GLY A C 1
ATOM 1682 O O . GLY A 1 222 ? -23.294 18.580 -1.282 1.00 40.25 222 GLY A O 1
ATOM 1683 N N . GLU A 1 223 ? -22.344 19.291 0.632 1.00 38.09 223 GLU A N 1
ATOM 1684 C CA . GLU A 1 223 ? -21.495 18.119 0.890 1.00 38.09 223 GLU A CA 1
ATOM 1685 C C . GLU A 1 223 ? -22.370 16.888 1.199 1.00 38.09 223 GLU A C 1
ATOM 1687 O O . GLU A 1 223 ? -23.116 16.880 2.183 1.00 38.09 223 GLU A O 1
ATOM 1692 N N . LYS A 1 224 ? -22.318 15.856 0.346 1.00 42.12 224 LYS A N 1
ATOM 1693 C CA . LYS A 1 224 ? -22.978 14.564 0.588 1.00 42.12 224 LYS A CA 1
ATOM 1694 C C . LYS A 1 224 ? -21.915 13.503 0.868 1.00 42.12 224 LYS A C 1
ATOM 1696 O O . LYS A 1 224 ? -20.995 13.319 0.071 1.00 42.12 224 LYS A O 1
ATOM 1701 N N . ASP A 1 225 ? -22.055 12.804 1.992 1.00 43.34 225 ASP A N 1
ATOM 1702 C CA . ASP A 1 225 ? -21.291 11.590 2.280 1.00 43.34 225 ASP A CA 1
ATOM 1703 C C . ASP A 1 225 ? -21.714 10.514 1.261 1.00 43.34 225 ASP A C 1
ATOM 1705 O O . ASP A 1 225 ? -22.870 10.095 1.270 1.00 43.34 225 ASP A O 1
ATOM 1709 N N . LYS A 1 226 ? -20.805 10.068 0.387 1.00 45.47 226 LYS A N 1
ATOM 1710 C CA . LYS A 1 226 ? -20.949 8.797 -0.328 1.00 45.47 226 LYS A CA 1
ATOM 1711 C C . LYS A 1 226 ? -20.229 7.723 0.473 1.00 45.47 226 LYS A C 1
ATOM 1713 O O . LYS A 1 226 ? -19.001 7.653 0.543 1.00 45.47 226 LYS A O 1
ATOM 1718 N N . GLU A 1 227 ? -21.021 6.895 1.121 1.00 51.91 227 GLU A N 1
ATOM 1719 C CA . GLU A 1 227 ? -20.591 5.552 1.476 1.00 51.91 227 GLU A CA 1
ATOM 1720 C C . GLU A 1 227 ? -20.701 4.700 0.202 1.00 51.91 227 GLU A C 1
ATOM 1722 O O . GLU A 1 227 ? -21.479 5.047 -0.689 1.00 51.91 227 GLU A O 1
ATOM 1727 N N . PHE A 1 228 ? -19.938 3.613 0.066 1.00 43.00 228 PHE A N 1
ATOM 1728 C CA . PHE A 1 228 ? -20.271 2.591 -0.939 1.00 43.00 228 PHE A CA 1
ATOM 1729 C C . PHE A 1 228 ? -21.557 1.866 -0.481 1.00 43.00 228 PHE A C 1
ATOM 1731 O O . PHE A 1 228 ? -21.540 0.692 -0.129 1.00 43.00 228 PHE A O 1
ATOM 1738 N N . GLU A 1 229 ? -22.662 2.608 -0.399 1.00 35.94 229 GLU A N 1
ATOM 1739 C CA . GLU A 1 229 ? -24.030 2.116 -0.435 1.00 35.94 229 GLU A CA 1
ATOM 1740 C C . GLU A 1 229 ? -24.481 2.273 -1.880 1.00 35.94 229 GLU A C 1
ATOM 1742 O O . GLU A 1 229 ? -24.339 3.340 -2.479 1.00 35.94 229 GLU A O 1
ATOM 1747 N N . LEU A 1 230 ? -24.928 1.170 -2.469 1.00 31.42 230 LEU A N 1
ATOM 1748 C CA . LEU A 1 230 ? -25.372 1.165 -3.849 1.00 31.42 230 LEU A CA 1
ATOM 1749 C C . LEU A 1 230 ? -26.656 1.988 -3.945 1.00 31.42 230 LEU A C 1
ATOM 1751 O O . LEU A 1 230 ? -27.696 1.535 -3.478 1.00 31.42 230 LEU A O 1
ATOM 1755 N N . ASP A 1 231 ? -26.578 3.168 -4.549 1.00 25.53 231 ASP A N 1
ATOM 1756 C CA . ASP A 1 231 ? -27.742 3.707 -5.243 1.00 25.53 231 ASP A CA 1
ATOM 1757 C C . ASP A 1 231 ? -27.865 2.947 -6.577 1.00 25.53 231 ASP A C 1
ATOM 1759 O O . ASP A 1 231 ? -26.858 2.722 -7.258 1.00 25.53 231 ASP A O 1
ATOM 1763 N N . GLU A 1 232 ? -29.094 2.503 -6.863 1.00 28.38 232 GLU A N 1
ATOM 1764 C CA . GLU A 1 232 ? -29.536 1.674 -8.001 1.00 28.38 232 GLU A CA 1
ATOM 1765 C C . GLU A 1 232 ? -29.080 2.149 -9.392 1.00 28.38 232 GLU A C 1
ATOM 1767 O O . GLU A 1 232 ? -29.043 3.377 -9.649 1.00 28.38 232 GLU A O 1
#

Solvent-accessible surface area (backbone atoms only — not comparable to full-atom values): 14711 Å² total; per-residue (Å²): 85,79,45,76,50,45,88,88,70,56,53,69,52,80,88,75,91,73,92,75,85,72,69,82,59,62,79,92,51,63,84,59,82,88,76,53,75,64,58,53,50,52,55,27,24,74,68,44,53,76,74,56,60,70,60,50,34,80,100,70,60,47,58,67,32,61,42,29,58,75,34,71,70,58,74,91,83,62,80,92,57,93,69,43,68,63,55,50,48,50,59,73,75,57,49,78,55,40,35,54,38,51,45,65,56,68,57,89,90,50,81,83,75,94,65,87,64,85,64,86,70,89,93,63,45,48,30,79,81,49,61,63,63,63,24,33,28,31,74,53,66,93,78,77,67,79,80,75,83,73,91,74,86,79,89,71,80,81,76,76,79,75,77,79,72,79,69,39,27,33,37,22,45,49,55,49,20,30,16,38,26,42,30,28,37,38,44,78,34,90,52,70,55,49,97,82,39,61,46,66,93,74,59,17,43,58,93,87,71,48,73,44,55,37,35,75,46,88,48,101,87,52,83,39,80,43,51,88,64,86,78,133

Secondary structure (DSSP, 8-state):
-B--SSTTT--B-----SSSS-SPPPGGGTTPPPPPHHHHHHHHHHTT---STTTS-TTT--TTTTTTTTTT---SSS---TTHHHHHHHHHS----EEEEEEE---TTSPPPSS-----STTPPPGGGSPTTTPEEEEPPTT-------S----PPPPP----PPP-EEEEEEETTEEEEEEEHHHHSS---STT---GGGT---TT--EEEEEEEEETTEEEEEES----

InterPro domains:
  IPR017703 YgfZ/CAF17, C-terminal [TIGR03317] (43-120)
  IPR027266 Aminomethyltransferase superfamily [G3DSA:3.30.1360.120] (21-135)
  IPR045179 YgfZ/GcvT [PTHR22602] (2-193)
  IPR057460 CAF17, C-terminal domain [PF25455] (97-197)

Radius of gyration: 21.52 Å; Cα contacts (8 Å, |Δi|>4): 322; chains: 1; bounding box: 72×38×56 Å